Protein AF-A0A524FL53-F1 (afdb_monomer_lite)

Structure (mmCIF, N/CA/C/O backbone):
data_AF-A0A524FL53-F1
#
_entry.id   AF-A0A524FL53-F1
#
loop_
_atom_site.group_PDB
_atom_site.id
_atom_site.type_symbol
_atom_site.label_atom_id
_atom_site.label_alt_id
_atom_site.label_comp_id
_atom_site.label_asym_id
_atom_site.label_entity_id
_atom_site.label_seq_id
_atom_site.pdbx_PDB_ins_code
_atom_site.Cartn_x
_atom_site.Cartn_y
_atom_site.Cartn_z
_atom_site.occupancy
_atom_site.B_iso_or_equiv
_atom_site.auth_seq_id
_atom_site.auth_comp_id
_atom_site.auth_asym_id
_atom_site.auth_atom_id
_atom_site.pdbx_PDB_model_num
ATOM 1 N N . MET A 1 1 ? -2.680 -7.047 7.315 1.00 58.75 1 MET A N 1
ATOM 2 C CA . MET A 1 1 ? -1.364 -6.589 7.816 1.00 58.75 1 MET A CA 1
ATOM 3 C C . MET A 1 1 ? -0.184 -7.212 7.087 1.00 58.75 1 MET A C 1
ATOM 5 O O . MET A 1 1 ? 0.559 -6.465 6.471 1.00 58.75 1 MET A O 1
ATOM 9 N N . MET A 1 2 ? -0.045 -8.545 7.088 1.00 64.62 2 MET A N 1
ATOM 10 C CA . MET A 1 2 ? 1.045 -9.257 6.395 1.00 64.62 2 MET A CA 1
ATOM 11 C C . MET A 1 2 ? 1.186 -8.871 4.908 1.00 64.62 2 MET A C 1
ATOM 13 O O . MET A 1 2 ? 2.296 -8.661 4.438 1.00 64.62 2 MET A O 1
ATOM 17 N N . PHE A 1 3 ? 0.068 -8.683 4.197 1.00 80.31 3 PHE A N 1
ATOM 18 C CA . PHE A 1 3 ? 0.077 -8.329 2.771 1.00 80.31 3 PHE A CA 1
ATOM 19 C C . PHE A 1 3 ? 0.567 -6.908 2.457 1.00 80.31 3 PHE A C 1
ATOM 21 O O . PHE A 1 3 ? 1.018 -6.673 1.346 1.00 80.31 3 PHE A O 1
ATOM 28 N N . ILE A 1 4 ? 0.515 -5.968 3.411 1.00 79.62 4 ILE A N 1
ATOM 29 C CA . ILE A 1 4 ? 0.940 -4.579 3.161 1.00 79.62 4 ILE A CA 1
ATOM 30 C C . ILE A 1 4 ? 2.453 -4.530 2.934 1.00 79.62 4 ILE A C 1
ATOM 32 O O . ILE A 1 4 ? 2.913 -3.867 2.016 1.00 79.62 4 ILE A O 1
ATOM 36 N N . GLY A 1 5 ? 3.227 -5.300 3.708 1.00 82.00 5 GLY A N 1
ATOM 37 C CA . GLY A 1 5 ? 4.677 -5.412 3.515 1.00 82.00 5 GLY A CA 1
ATOM 38 C C . GLY A 1 5 ? 5.069 -5.971 2.142 1.00 82.00 5 GLY A C 1
ATOM 39 O O . GLY A 1 5 ? 6.157 -5.689 1.651 1.00 82.00 5 GLY A O 1
ATOM 40 N N . LEU A 1 6 ? 4.171 -6.712 1.488 1.00 89.56 6 LEU A N 1
ATOM 41 C CA . LEU A 1 6 ? 4.413 -7.265 0.159 1.00 89.56 6 LEU A CA 1
ATOM 42 C C . LEU A 1 6 ? 4.280 -6.215 -0.954 1.00 89.56 6 LEU A C 1
ATOM 44 O O . LEU A 1 6 ? 4.677 -6.493 -2.080 1.00 89.56 6 LEU A O 1
ATOM 48 N N . PHE A 1 7 ? 3.816 -4.995 -0.652 1.00 89.00 7 PHE A N 1
ATOM 49 C CA . PHE A 1 7 ? 3.794 -3.898 -1.630 1.00 89.00 7 PHE A CA 1
ATOM 50 C C . PHE A 1 7 ? 5.199 -3.477 -2.072 1.00 89.00 7 PHE A C 1
ATOM 52 O O . PHE A 1 7 ? 5.368 -2.931 -3.156 1.00 89.00 7 PHE A O 1
ATOM 59 N N . TRP A 1 8 ? 6.216 -3.788 -1.265 1.00 88.31 8 TRP A N 1
ATOM 60 C CA . TRP A 1 8 ? 7.621 -3.537 -1.586 1.00 88.31 8 TRP A CA 1
ATOM 61 C C . TRP A 1 8 ? 8.326 -4.730 -2.226 1.00 88.31 8 TRP A C 1
ATOM 63 O O . TRP A 1 8 ? 9.530 -4.658 -2.457 1.00 88.31 8 TRP A O 1
ATOM 73 N N . LEU A 1 9 ? 7.613 -5.819 -2.530 1.00 92.94 9 LEU A N 1
ATOM 74 C CA . LEU A 1 9 ? 8.238 -7.021 -3.074 1.00 92.94 9 LEU A CA 1
ATOM 75 C C . LEU A 1 9 ? 8.903 -6.760 -4.434 1.00 92.94 9 LEU A C 1
ATOM 77 O O . LEU A 1 9 ? 10.008 -7.244 -4.649 1.00 92.94 9 LEU A O 1
ATOM 81 N N . GLY A 1 10 ? 8.289 -5.963 -5.316 1.00 94.25 10 GLY A N 1
ATOM 82 C CA . GLY A 1 10 ? 8.899 -5.555 -6.588 1.00 94.25 10 GLY A CA 1
ATOM 83 C C . GLY A 1 10 ? 10.221 -4.798 -6.399 1.00 94.25 10 GLY A C 1
ATOM 84 O O . GLY A 1 10 ? 11.255 -5.311 -6.828 1.00 94.25 10 GLY A O 1
ATOM 85 N N . PRO A 1 11 ? 10.230 -3.638 -5.706 1.00 92.19 11 PRO A N 1
ATOM 86 C CA . PRO A 1 11 ? 11.457 -2.896 -5.411 1.00 92.19 11 PRO A CA 1
ATOM 87 C C . PRO A 1 11 ? 12.522 -3.733 -4.697 1.00 92.19 11 PRO A C 1
ATOM 89 O O . PRO A 1 11 ? 13.703 -3.635 -5.017 1.00 92.19 11 PRO A O 1
ATOM 92 N N . PHE A 1 12 ? 12.113 -4.568 -3.737 1.00 93.62 12 PHE A N 1
ATOM 93 C CA . PHE A 1 12 ? 13.027 -5.429 -2.994 1.00 93.62 12 PHE A CA 1
ATOM 94 C C . PHE A 1 12 ? 13.698 -6.463 -3.903 1.00 93.62 12 PHE A C 1
ATOM 96 O O . PHE A 1 12 ? 14.920 -6.587 -3.886 1.00 93.62 12 PHE A O 1
ATOM 103 N N . VAL A 1 13 ? 12.922 -7.184 -4.719 1.00 96.62 13 VAL A N 1
ATOM 104 C CA . VAL A 1 13 ? 13.465 -8.182 -5.653 1.00 96.62 13 VAL A CA 1
ATOM 105 C C . VAL A 1 13 ? 14.372 -7.520 -6.690 1.00 96.62 13 VAL A C 1
ATOM 107 O O . VAL A 1 13 ? 15.442 -8.053 -6.974 1.00 96.62 13 VAL A O 1
ATOM 110 N N . ASP A 1 14 ? 13.992 -6.351 -7.210 1.00 96.62 14 ASP A N 1
ATOM 111 C CA . ASP A 1 14 ? 14.804 -5.609 -8.179 1.00 96.62 14 ASP A CA 1
ATOM 112 C C . ASP A 1 14 ? 16.146 -5.181 -7.586 1.00 96.62 14 ASP A C 1
ATOM 114 O O . ASP A 1 14 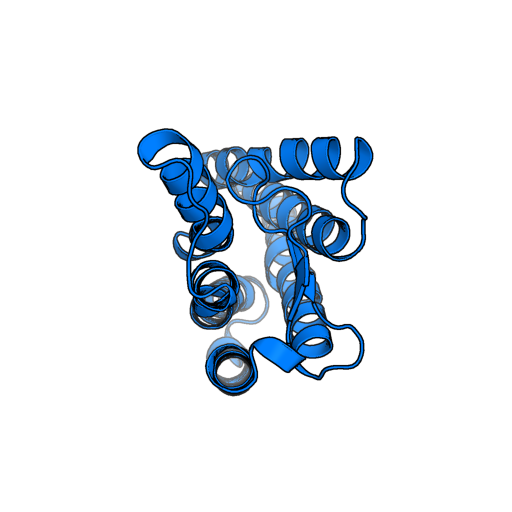? 17.196 -5.448 -8.166 1.00 96.62 14 ASP A O 1
ATOM 118 N N . PHE A 1 15 ? 16.125 -4.622 -6.376 1.00 95.38 15 PHE A N 1
ATOM 119 C CA . PHE A 1 15 ? 17.333 -4.254 -5.648 1.00 95.38 15 PHE A CA 1
ATOM 120 C C . PHE A 1 15 ? 18.266 -5.452 -5.416 1.00 95.38 15 PHE A C 1
ATOM 122 O O . PHE A 1 15 ? 19.468 -5.364 -5.667 1.00 95.38 15 PHE A O 1
ATOM 129 N N . ILE A 1 16 ? 17.728 -6.596 -4.980 1.00 97.56 16 ILE A N 1
ATOM 130 C CA . ILE A 1 16 ? 18.528 -7.808 -4.761 1.00 97.56 16 ILE A CA 1
ATOM 131 C C . ILE A 1 16 ? 19.113 -8.342 -6.075 1.00 97.56 16 ILE A C 1
ATOM 133 O O . ILE A 1 16 ? 20.275 -8.755 -6.096 1.00 97.56 16 ILE A O 1
ATOM 137 N N . LEU A 1 17 ? 18.360 -8.323 -7.178 1.00 97.69 17 LEU A N 1
ATOM 138 C CA . LEU A 1 17 ? 18.861 -8.763 -8.483 1.00 97.69 17 LEU A CA 1
ATOM 139 C C . LEU A 1 17 ? 19.993 -7.872 -8.998 1.00 97.69 17 LEU A C 1
ATOM 141 O O . LEU A 1 17 ? 21.000 -8.406 -9.466 1.00 97.69 17 LEU A O 1
ATOM 145 N N . ILE A 1 18 ? 19.885 -6.551 -8.840 1.00 97.06 18 ILE A N 1
ATOM 146 C CA . ILE A 1 18 ? 20.968 -5.620 -9.176 1.00 97.06 18 ILE A CA 1
ATOM 147 C C . ILE A 1 18 ? 22.229 -5.980 -8.388 1.00 97.06 18 ILE A C 1
ATOM 149 O O . ILE A 1 18 ? 23.292 -6.156 -8.978 1.00 97.06 18 ILE A O 1
ATOM 153 N N . LEU A 1 19 ? 22.112 -6.166 -7.069 1.00 96.75 19 LEU A N 1
ATOM 154 C CA . LEU A 1 19 ? 23.265 -6.461 -6.215 1.00 96.75 19 LEU A CA 1
ATOM 155 C C . LEU A 1 19 ? 23.928 -7.808 -6.520 1.00 96.75 19 LEU A C 1
ATOM 157 O O . LEU A 1 19 ? 25.140 -7.944 -6.373 1.00 96.75 19 LEU A O 1
ATOM 161 N N . THR A 1 20 ? 23.140 -8.817 -6.891 1.00 97.81 20 THR A N 1
ATOM 162 C CA . THR A 1 20 ? 23.629 -10.198 -7.041 1.00 97.81 20 THR A CA 1
ATOM 163 C C . THR A 1 20 ? 24.016 -10.553 -8.470 1.00 97.81 20 THR A C 1
ATOM 165 O O . THR A 1 20 ? 24.918 -11.363 -8.671 1.00 97.81 20 THR A O 1
ATOM 168 N N . THR A 1 21 ? 23.352 -9.963 -9.464 1.00 97.06 21 THR A N 1
ATOM 169 C CA . THR A 1 21 ? 23.522 -10.316 -10.882 1.00 97.06 21 THR A CA 1
ATOM 170 C C . THR A 1 21 ? 23.940 -9.140 -11.760 1.00 97.06 21 THR A C 1
ATOM 172 O O . THR A 1 21 ? 24.373 -9.365 -12.886 1.00 97.06 21 THR A O 1
ATOM 175 N N . GLY A 1 22 ? 23.823 -7.898 -11.276 1.00 96.69 22 GLY A N 1
ATOM 176 C CA . GLY A 1 22 ? 24.046 -6.692 -12.079 1.00 96.69 22 GLY A CA 1
ATOM 177 C C . GLY A 1 22 ? 22.908 -6.370 -13.054 1.00 96.69 22 GLY A C 1
ATOM 178 O O . GLY A 1 22 ? 23.071 -5.507 -13.913 1.00 96.69 22 GLY A O 1
ATOM 179 N N . TYR A 1 23 ? 21.758 -7.045 -12.950 1.00 97.25 23 TYR A N 1
ATOM 180 C CA . TYR A 1 23 ? 20.602 -6.840 -13.825 1.00 97.25 23 TYR A CA 1
ATOM 181 C C . TYR A 1 23 ? 19.334 -6.544 -13.019 1.00 97.25 23 TYR A C 1
ATOM 183 O O . TYR A 1 23 ? 19.120 -7.113 -11.955 1.00 97.25 23 TYR A O 1
ATOM 191 N N . ASN A 1 24 ? 18.464 -5.687 -13.559 1.00 97.81 24 ASN A N 1
ATOM 192 C CA . ASN A 1 24 ? 17.107 -5.479 -13.043 1.00 97.81 24 ASN A CA 1
ATOM 193 C C . ASN A 1 24 ? 16.185 -6.674 -13.331 1.00 97.81 24 ASN A C 1
ATOM 195 O O . ASN A 1 24 ? 16.470 -7.509 -14.196 1.00 97.81 24 ASN A O 1
ATOM 199 N N . ILE A 1 25 ? 15.012 -6.676 -12.691 1.00 97.25 25 ILE A N 1
ATOM 200 C CA . ILE A 1 25 ? 13.882 -7.539 -13.047 1.00 97.25 25 ILE A CA 1
ATOM 201 C C . ILE A 1 25 ? 13.589 -7.408 -14.542 1.00 97.25 25 ILE A C 1
ATOM 203 O O . ILE A 1 25 ? 13.351 -6.321 -15.076 1.00 97.25 25 ILE A O 1
ATOM 207 N N . ARG A 1 26 ? 13.541 -8.555 -15.221 1.00 94.50 26 ARG A N 1
ATOM 208 C CA . ARG A 1 26 ? 13.072 -8.661 -16.599 1.00 94.50 26 ARG A CA 1
ATOM 209 C C . ARG A 1 26 ? 12.100 -9.828 -16.717 1.00 94.50 26 ARG A C 1
ATOM 211 O O . ARG A 1 26 ? 12.408 -10.912 -16.225 1.00 94.50 26 ARG A O 1
ATOM 218 N N . PRO A 1 27 ? 10.964 -9.643 -17.401 1.00 95.00 27 PRO A N 1
ATOM 219 C CA . PRO A 1 27 ? 10.487 -8.403 -18.031 1.00 95.00 27 PRO A CA 1
ATOM 220 C C . PRO A 1 27 ? 9.979 -7.348 -17.018 1.00 95.00 27 PRO A C 1
ATOM 222 O O . PRO A 1 27 ? 9.533 -7.699 -15.930 1.00 95.00 27 PRO A O 1
ATOM 225 N N . ILE A 1 28 ? 10.036 -6.054 -17.378 1.00 94.69 28 ILE A N 1
ATOM 226 C CA . ILE A 1 28 ? 9.854 -4.917 -16.442 1.00 94.69 28 ILE A CA 1
ATOM 227 C C . ILE A 1 28 ? 8.504 -4.920 -15.706 1.00 94.69 28 ILE A C 1
ATOM 229 O O . ILE A 1 28 ? 8.426 -4.545 -14.541 1.00 94.69 28 ILE A O 1
ATOM 233 N N . TYR A 1 29 ? 7.446 -5.422 -16.345 1.00 95.44 29 TYR A N 1
ATOM 234 C CA . TYR A 1 29 ? 6.103 -5.491 -15.764 1.00 95.44 29 TYR A CA 1
ATOM 235 C C . TYR A 1 29 ? 5.996 -6.417 -14.545 1.00 95.44 29 TYR A C 1
ATOM 237 O O . TYR A 1 29 ? 5.105 -6.230 -13.716 1.00 95.44 29 TYR A O 1
ATOM 245 N N . VAL A 1 30 ? 6.923 -7.370 -14.385 1.00 96.19 30 VAL A N 1
ATOM 246 C CA . VAL A 1 30 ? 6.984 -8.231 -13.193 1.00 96.19 30 VAL A CA 1
ATOM 247 C C . VAL A 1 30 ? 7.172 -7.391 -11.930 1.00 96.19 30 VAL A C 1
ATOM 249 O O . VAL A 1 30 ? 6.614 -7.739 -10.891 1.00 96.19 30 VAL A O 1
ATOM 252 N N . TYR A 1 31 ? 7.862 -6.249 -12.022 1.00 95.81 31 TYR A N 1
ATOM 253 C CA . TYR A 1 31 ? 7.953 -5.288 -10.924 1.00 95.81 31 TYR A CA 1
ATOM 254 C C . TYR A 1 31 ? 6.563 -4.847 -10.447 1.00 95.81 31 TYR A C 1
ATOM 256 O O . TYR A 1 31 ? 6.253 -4.928 -9.259 1.00 95.81 31 TYR A O 1
ATOM 264 N N . GLY A 1 32 ? 5.707 -4.410 -11.378 1.00 93.81 32 GLY A N 1
ATOM 265 C CA . GLY A 1 32 ? 4.356 -3.943 -11.069 1.00 93.81 32 GLY A CA 1
ATOM 266 C C . GLY A 1 32 ? 3.489 -5.050 -10.472 1.00 93.81 32 GLY A C 1
ATOM 267 O O . GLY A 1 32 ? 2.798 -4.830 -9.479 1.00 93.81 32 GLY A O 1
ATOM 268 N N . TRP A 1 33 ? 3.571 -6.266 -11.016 1.00 95.88 33 TRP A N 1
ATOM 269 C CA . TRP A 1 33 ? 2.828 -7.408 -10.483 1.00 95.88 33 TRP A CA 1
ATOM 270 C C . TRP A 1 33 ? 3.239 -7.762 -9.058 1.00 95.88 33 TRP A C 1
ATOM 272 O O . TRP A 1 33 ? 2.366 -7.898 -8.202 1.00 95.88 33 TRP A O 1
ATOM 282 N N . LEU A 1 34 ? 4.543 -7.868 -8.787 1.00 95.31 34 LEU A N 1
ATOM 283 C CA . LEU A 1 34 ? 5.051 -8.208 -7.457 1.00 95.31 34 LEU A CA 1
ATOM 284 C C . LEU A 1 34 ? 4.615 -7.191 -6.401 1.00 95.31 34 LEU A C 1
ATOM 286 O O . LEU A 1 34 ? 4.278 -7.590 -5.289 1.00 95.31 34 LEU A O 1
ATOM 290 N N . SER A 1 35 ? 4.587 -5.907 -6.754 1.00 92.88 35 SER A N 1
ATOM 291 C CA . SER A 1 35 ? 4.182 -4.835 -5.843 1.00 92.88 35 SER A CA 1
ATOM 292 C C . SER A 1 35 ? 2.665 -4.777 -5.637 1.00 92.88 35 SER A C 1
ATOM 294 O O . SER A 1 35 ? 2.197 -4.634 -4.510 1.00 92.88 35 SER A O 1
ATOM 296 N N . TYR A 1 36 ? 1.860 -4.915 -6.695 1.00 93.69 36 TYR A N 1
ATOM 297 C CA . TYR A 1 36 ? 0.445 -4.521 -6.636 1.00 93.69 36 TYR A CA 1
ATOM 298 C C . TYR A 1 36 ? -0.572 -5.668 -6.659 1.00 93.69 36 TYR A C 1
ATOM 300 O O . TYR A 1 36 ? -1.743 -5.426 -6.361 1.00 93.69 36 TYR A O 1
ATOM 308 N N . VAL A 1 37 ? -0.162 -6.922 -6.892 1.00 93.31 37 VAL A N 1
ATOM 309 C CA . VAL A 1 37 ? -1.066 -8.089 -6.761 1.00 93.31 37 VAL A CA 1
ATOM 310 C C . VAL A 1 37 ? -1.682 -8.196 -5.361 1.00 93.31 37 VAL A C 1
ATOM 312 O O . VAL A 1 37 ? -2.812 -8.651 -5.182 1.00 93.31 37 VAL A O 1
ATOM 315 N N . TRP A 1 38 ? -0.956 -7.722 -4.352 1.00 94.44 38 TRP A N 1
ATOM 316 C CA . TRP A 1 38 ? -1.340 -7.823 -2.950 1.00 94.44 38 TRP A CA 1
ATOM 317 C C . TRP A 1 38 ? -2.379 -6.790 -2.518 1.00 94.44 38 TRP A C 1
ATOM 319 O O . TRP A 1 38 ? -2.937 -6.927 -1.429 1.00 94.44 38 TRP A O 1
ATOM 329 N N . VAL A 1 39 ? -2.663 -5.774 -3.342 1.00 94.00 39 VAL A N 1
ATOM 330 C CA . VAL A 1 39 ? -3.607 -4.699 -2.998 1.00 94.00 39 VAL A CA 1
ATOM 331 C C . VAL A 1 39 ? -4.993 -5.262 -2.711 1.00 94.00 39 VAL A C 1
ATOM 333 O O . VAL A 1 39 ? -5.585 -4.919 -1.690 1.00 94.00 39 VAL A O 1
ATOM 336 N N . ALA A 1 40 ? -5.497 -6.159 -3.563 1.00 94.81 40 ALA A N 1
ATOM 337 C CA . ALA A 1 40 ? -6.834 -6.725 -3.406 1.00 94.81 40 ALA A CA 1
ATOM 338 C C . ALA A 1 40 ? -6.974 -7.579 -2.123 1.00 94.81 40 ALA A C 1
ATOM 340 O O . ALA A 1 40 ? -7.874 -7.305 -1.325 1.00 94.81 40 ALA A O 1
ATOM 341 N N . PRO A 1 41 ? -6.075 -8.540 -1.825 1.00 95.06 41 PRO A N 1
ATOM 342 C CA . PRO A 1 41 ? -6.073 -9.219 -0.528 1.00 95.06 41 PRO A CA 1
ATOM 343 C C . PRO A 1 41 ? -5.936 -8.260 0.662 1.00 95.06 41 PRO A C 1
ATOM 345 O O . PRO A 1 41 ? -6.637 -8.407 1.664 1.00 95.06 41 PRO A O 1
ATOM 348 N N . ALA A 1 42 ? -5.047 -7.265 0.563 1.00 94.62 42 ALA A N 1
ATOM 349 C CA . ALA A 1 42 ? -4.794 -6.324 1.646 1.00 94.62 42 ALA A CA 1
ATOM 350 C C . ALA A 1 42 ? -6.031 -5.481 1.973 1.00 94.62 42 ALA A C 1
ATOM 352 O O . ALA A 1 42 ? -6.390 -5.388 3.147 1.00 94.62 42 ALA A O 1
ATOM 353 N N . ILE A 1 43 ? -6.705 -4.920 0.961 1.00 95.75 43 ILE A N 1
ATOM 354 C CA . ILE A 1 43 ? -7.872 -4.060 1.176 1.00 95.75 43 ILE A CA 1
ATOM 355 C C . ILE A 1 43 ? -9.071 -4.845 1.712 1.00 95.75 43 ILE A C 1
ATOM 357 O O . ILE A 1 43 ? -9.791 -4.345 2.568 1.00 95.75 43 ILE A O 1
ATOM 361 N N . ILE A 1 44 ? -9.261 -6.100 1.290 1.00 96.19 44 ILE A N 1
ATOM 362 C CA . ILE A 1 44 ? -10.320 -6.967 1.827 1.00 96.19 44 ILE A CA 1
ATOM 363 C C . ILE A 1 44 ? -10.120 -7.185 3.331 1.00 96.19 44 ILE A C 1
ATOM 365 O O . ILE A 1 44 ? -11.059 -7.027 4.113 1.00 96.19 44 ILE A O 1
ATOM 369 N N . VAL A 1 45 ? -8.891 -7.508 3.749 1.00 94.88 45 VAL A N 1
ATOM 370 C CA . VAL A 1 45 ? -8.557 -7.705 5.168 1.00 94.88 45 VAL A CA 1
ATOM 371 C C . VAL A 1 45 ? -8.687 -6.398 5.953 1.00 94.88 45 VAL A C 1
ATOM 373 O O . VAL A 1 45 ? -9.248 -6.407 7.048 1.00 94.88 45 VAL A O 1
ATOM 376 N N . ALA A 1 46 ? -8.212 -5.285 5.390 1.00 94.31 46 ALA A N 1
ATOM 377 C CA . ALA A 1 46 ? -8.318 -3.958 5.993 1.00 94.31 46 ALA A CA 1
ATOM 378 C C . ALA A 1 46 ? -9.781 -3.558 6.225 1.00 94.31 46 ALA A C 1
ATOM 380 O O . ALA A 1 46 ? -10.176 -3.170 7.320 1.00 94.31 46 ALA A O 1
ATOM 381 N N . MET A 1 47 ? -10.635 -3.726 5.213 1.00 97.19 47 MET A N 1
ATOM 382 C CA . MET A 1 47 ? -12.054 -3.395 5.329 1.00 97.19 47 MET A CA 1
ATOM 383 C C . MET A 1 47 ? -12.790 -4.343 6.267 1.00 97.19 47 MET A C 1
ATOM 385 O O . MET A 1 47 ? -13.665 -3.894 7.001 1.00 97.19 47 MET A O 1
ATOM 389 N N . TYR A 1 48 ? -12.426 -5.627 6.303 1.00 96.25 48 TYR A N 1
ATOM 390 C CA . TYR A 1 48 ? -12.974 -6.559 7.286 1.00 96.25 48 TYR A CA 1
ATOM 391 C C . TYR A 1 48 ? -12.703 -6.075 8.713 1.00 96.25 48 TYR A C 1
ATOM 393 O O . TYR A 1 48 ? -13.628 -6.006 9.524 1.00 96.25 48 TYR A O 1
ATOM 401 N N . LEU A 1 49 ? -11.455 -5.702 8.999 1.00 94.06 49 LEU A N 1
ATOM 402 C CA . LEU A 1 49 ? -11.041 -5.236 10.315 1.00 94.06 49 LEU A CA 1
ATOM 403 C C . LEU A 1 49 ? -11.673 -3.881 10.654 1.00 94.06 49 LEU A C 1
ATOM 405 O O . LEU A 1 49 ? -12.294 -3.735 11.705 1.00 94.06 49 LEU A O 1
ATOM 409 N N . GLY A 1 50 ? -11.558 -2.897 9.764 1.00 94.38 50 GLY A N 1
ATOM 410 C CA . GLY A 1 50 ? -12.103 -1.562 9.988 1.00 94.38 50 GLY A CA 1
ATOM 411 C C . GLY A 1 50 ? -13.628 -1.559 10.143 1.00 94.38 50 GLY A C 1
ATOM 412 O O . GLY A 1 50 ? -14.169 -0.853 10.998 1.00 94.38 50 GLY A O 1
ATOM 413 N N . CYS A 1 51 ? -14.346 -2.400 9.389 1.00 96.06 51 CYS A N 1
ATOM 414 C CA . CYS A 1 51 ? -15.793 -2.552 9.554 1.00 96.06 51 CYS A CA 1
ATOM 415 C C . CYS A 1 51 ? -16.166 -3.191 10.888 1.00 96.06 51 CYS A C 1
ATOM 417 O O . CYS A 1 51 ? -17.140 -2.753 11.491 1.00 96.06 51 CYS A O 1
ATOM 419 N N . GLU A 1 52 ? -15.406 -4.182 11.365 1.00 94.38 52 GLU A N 1
ATOM 420 C CA . GLU A 1 52 ? -15.651 -4.795 12.678 1.00 94.38 52 GLU A CA 1
ATOM 421 C C . GLU A 1 52 ? -15.626 -3.753 13.804 1.00 94.38 52 GLU A C 1
ATOM 423 O O . GLU A 1 52 ? -16.369 -3.851 14.779 1.00 94.38 52 GLU A O 1
ATOM 428 N N . LEU A 1 53 ? -14.798 -2.718 13.653 1.00 90.19 53 LEU A N 1
ATOM 429 C CA . LEU A 1 53 ? -14.663 -1.656 14.642 1.00 90.19 53 LEU A CA 1
ATOM 430 C C . LEU A 1 53 ? -15.746 -0.582 14.522 1.00 90.19 53 LEU A C 1
ATOM 432 O O . LEU A 1 53 ? -16.205 -0.081 15.555 1.00 90.19 53 LEU A O 1
ATOM 436 N N . MET A 1 54 ? -16.115 -0.196 13.297 1.00 94.38 54 MET A N 1
ATOM 437 C CA . MET A 1 54 ? -16.982 0.963 13.062 1.00 94.38 54 MET A CA 1
ATOM 438 C C . MET A 1 54 ? -18.450 0.622 12.791 1.00 94.38 54 MET A C 1
ATOM 440 O O . MET A 1 54 ? -19.321 1.305 13.319 1.00 94.38 54 MET A O 1
ATOM 444 N N . VAL A 1 55 ? -18.723 -0.381 11.952 1.00 95.75 55 VAL A N 1
ATOM 445 C CA . VAL A 1 55 ? -20.063 -0.704 11.412 1.00 95.75 55 VAL A CA 1
ATOM 446 C C . VAL A 1 55 ? -20.216 -2.223 11.198 1.00 95.75 55 VAL A C 1
ATOM 448 O O . VAL A 1 55 ? -20.346 -2.697 10.059 1.00 95.75 55 VAL A O 1
ATOM 451 N N . PRO A 1 56 ? -20.151 -3.028 12.277 1.00 95.75 56 PRO A N 1
ATOM 452 C CA . PRO A 1 56 ? -20.114 -4.489 12.189 1.00 95.75 56 PRO A CA 1
ATOM 453 C C . PRO A 1 56 ? -21.336 -5.080 11.469 1.00 95.75 56 PRO A C 1
ATOM 455 O O . PRO A 1 56 ? -21.218 -6.081 10.758 1.00 95.75 56 PRO A O 1
ATOM 458 N N . GLU A 1 57 ? -22.498 -4.434 11.569 1.00 97.62 57 GLU A N 1
ATOM 459 C CA . GLU A 1 57 ? -23.746 -4.845 10.927 1.00 97.62 57 GLU A CA 1
ATOM 460 C C . GLU A 1 57 ? -23.683 -4.806 9.391 1.00 97.62 57 GLU A C 1
ATOM 462 O O . GLU A 1 57 ? -24.333 -5.615 8.725 1.00 97.62 57 GLU A O 1
ATOM 467 N N . LYS A 1 58 ? -22.852 -3.928 8.810 1.00 96.94 58 LYS A N 1
ATOM 468 C CA . LYS A 1 58 ? -22.662 -3.811 7.350 1.00 96.94 58 LYS A CA 1
ATOM 469 C C . LYS A 1 58 ? -21.394 -4.491 6.841 1.00 96.94 58 LYS A C 1
ATOM 471 O O . LYS A 1 58 ? -21.166 -4.503 5.630 1.00 96.94 58 LYS A O 1
ATOM 476 N N . LYS A 1 59 ? -20.591 -5.100 7.722 1.00 97.19 59 LYS A N 1
ATOM 477 C CA . LYS A 1 59 ? -19.278 -5.682 7.394 1.00 97.19 59 LYS A CA 1
ATOM 478 C C . LYS A 1 59 ? -19.306 -6.568 6.152 1.00 97.19 59 LYS A C 1
ATOM 480 O O . LYS A 1 59 ? -18.500 -6.375 5.252 1.00 97.19 59 LYS A O 1
ATOM 485 N N . LYS A 1 60 ? -20.242 -7.521 6.077 1.00 97.06 60 LYS A N 1
ATOM 486 C CA . LYS A 1 60 ? -20.319 -8.472 4.952 1.00 97.06 60 LYS A CA 1
ATOM 487 C C . LYS A 1 60 ? -20.549 -7.769 3.612 1.00 97.06 60 LYS A C 1
ATOM 489 O O . LYS A 1 60 ? -19.922 -8.130 2.623 1.00 97.06 60 LYS A O 1
ATOM 494 N N . ILE A 1 61 ? -21.420 -6.760 3.599 1.00 98.00 61 ILE A N 1
ATOM 495 C CA . ILE A 1 61 ? -21.748 -5.992 2.393 1.00 98.00 61 ILE A CA 1
ATOM 496 C C . ILE A 1 61 ? -20.538 -5.162 1.969 1.00 98.00 61 ILE A C 1
ATOM 498 O O . ILE A 1 61 ? -20.142 -5.216 0.809 1.00 98.00 61 ILE A O 1
ATOM 502 N N . ILE A 1 62 ? -19.915 -4.444 2.909 1.00 97.81 62 ILE A N 1
ATOM 503 C CA . ILE A 1 62 ? -18.746 -3.607 2.619 1.00 97.81 62 ILE A CA 1
ATOM 504 C C . ILE A 1 62 ? -17.594 -4.478 2.111 1.00 97.81 62 ILE A C 1
ATOM 506 O O . ILE A 1 62 ? -17.091 -4.240 1.019 1.00 97.81 62 ILE A O 1
ATOM 510 N N . VAL A 1 63 ? -17.233 -5.542 2.830 1.00 97.94 63 VAL A N 1
ATOM 511 C CA . VAL A 1 63 ? -16.176 -6.473 2.404 1.00 97.94 63 VAL A CA 1
ATOM 512 C C . VAL A 1 63 ? -16.477 -7.075 1.028 1.00 97.94 63 VAL A C 1
ATOM 514 O O . VAL A 1 63 ? -15.571 -7.168 0.206 1.00 97.94 63 VAL A O 1
ATOM 517 N N . GLY A 1 64 ? -17.737 -7.419 0.738 1.00 98.12 64 GLY A N 1
ATOM 518 C CA . GLY A 1 64 ? -18.153 -7.891 -0.584 1.00 98.12 64 GLY A CA 1
ATOM 519 C C . GLY A 1 64 ? -17.912 -6.861 -1.692 1.00 98.12 64 GLY A C 1
ATOM 520 O O . GLY A 1 64 ? -17.332 -7.200 -2.722 1.00 98.12 64 GLY A O 1
ATOM 521 N N . ILE A 1 65 ? -18.278 -5.595 -1.463 1.00 98.31 65 ILE A N 1
ATOM 522 C CA . ILE A 1 65 ? -18.038 -4.490 -2.407 1.00 98.31 65 ILE A CA 1
ATOM 523 C C . ILE A 1 65 ? -16.537 -4.320 -2.676 1.00 98.31 65 ILE A C 1
ATOM 525 O O . ILE A 1 65 ? -16.122 -4.287 -3.834 1.00 98.31 65 ILE A O 1
ATOM 529 N N . TYR A 1 66 ? -15.706 -4.268 -1.631 1.00 98.25 66 TYR A N 1
ATOM 530 C CA . TYR A 1 66 ? -14.250 -4.163 -1.802 1.00 98.25 66 TYR A CA 1
ATOM 531 C C . TYR A 1 66 ? -13.635 -5.411 -2.426 1.00 98.25 66 TYR A C 1
ATOM 533 O O . TYR A 1 66 ? -12.642 -5.294 -3.136 1.00 98.25 66 TYR A O 1
ATOM 541 N N . GLY A 1 67 ? -14.233 -6.584 -2.221 1.00 98.19 67 GLY A N 1
ATOM 542 C CA . GLY A 1 67 ? -13.858 -7.805 -2.923 1.00 98.19 67 GLY A CA 1
ATOM 543 C C . GLY A 1 67 ? -14.042 -7.668 -4.432 1.00 98.19 67 GLY A C 1
ATOM 544 O O . GLY A 1 67 ? -13.101 -7.901 -5.185 1.00 98.19 67 GLY A O 1
ATOM 545 N N . VAL A 1 68 ? -15.217 -7.211 -4.877 1.00 98.50 68 VAL A N 1
ATOM 546 C CA . VAL A 1 68 ? -15.504 -6.996 -6.306 1.00 98.50 68 VAL A CA 1
ATOM 547 C C . VAL A 1 68 ? -14.580 -5.933 -6.903 1.00 98.50 68 VAL A C 1
ATOM 549 O O . VAL A 1 68 ? -13.945 -6.181 -7.927 1.00 98.50 68 VAL A O 1
ATOM 552 N N . ILE A 1 69 ? -14.446 -4.772 -6.254 1.00 98.50 69 ILE A N 1
ATOM 553 C CA . ILE A 1 69 ? -13.565 -3.696 -6.743 1.00 98.50 69 ILE A CA 1
ATOM 554 C C . ILE A 1 69 ? -12.095 -4.151 -6.725 1.00 98.50 69 ILE A C 1
ATOM 556 O O . ILE A 1 69 ? -11.338 -3.829 -7.637 1.00 98.50 69 ILE A O 1
ATOM 560 N N . GLY A 1 70 ? -11.690 -4.941 -5.729 1.00 98.00 70 GLY A N 1
ATOM 561 C CA . GLY A 1 70 ? -10.353 -5.525 -5.639 1.00 98.00 70 GLY A CA 1
ATOM 562 C C . GLY A 1 70 ? -10.058 -6.489 -6.786 1.00 98.00 70 GLY A C 1
ATOM 563 O O . GLY A 1 70 ? -8.979 -6.426 -7.368 1.00 98.00 70 GLY A O 1
ATOM 564 N N . VAL A 1 71 ? -11.020 -7.329 -7.173 1.00 98.06 71 VAL A N 1
ATOM 565 C CA . VAL A 1 71 ? -10.889 -8.197 -8.355 1.00 98.06 71 VAL A CA 1
ATOM 566 C C . VAL A 1 71 ? -10.753 -7.367 -9.630 1.00 98.06 71 VAL A C 1
ATOM 568 O O . VAL A 1 71 ? -9.872 -7.649 -10.439 1.00 98.06 71 VAL A O 1
ATOM 571 N N . LEU A 1 72 ? -11.560 -6.314 -9.794 1.00 98.31 72 LEU A N 1
ATOM 572 C CA . LEU A 1 72 ? -11.427 -5.396 -10.930 1.00 98.31 72 LEU A CA 1
ATOM 573 C C . LEU A 1 72 ? -10.034 -4.753 -10.970 1.00 98.31 72 LEU A C 1
ATOM 575 O O . LEU A 1 72 ? -9.396 -4.746 -12.018 1.00 98.31 72 LEU A O 1
ATOM 579 N N . PHE A 1 73 ? -9.525 -4.282 -9.829 1.00 98.00 73 PHE A N 1
ATOM 580 C CA . PHE A 1 73 ? -8.166 -3.748 -9.728 1.00 98.00 73 PHE A CA 1
ATOM 581 C C . PHE A 1 73 ? -7.108 -4.783 -10.127 1.00 98.00 73 PHE A C 1
ATOM 583 O O . PHE A 1 73 ? -6.206 -4.472 -10.900 1.00 98.00 73 PHE A O 1
ATOM 590 N N . ALA A 1 74 ? -7.232 -6.021 -9.643 1.00 97.31 74 ALA A N 1
ATOM 591 C CA . ALA A 1 74 ? -6.310 -7.093 -9.991 1.00 97.31 74 ALA A CA 1
ATOM 592 C C . ALA A 1 74 ? -6.319 -7.379 -11.502 1.00 97.31 74 ALA A C 1
ATOM 594 O O . ALA A 1 74 ? -5.252 -7.509 -12.093 1.00 97.31 74 ALA A O 1
ATOM 595 N N . ILE A 1 75 ? -7.491 -7.402 -12.148 1.00 97.81 75 ILE A N 1
ATOM 596 C CA . ILE A 1 75 ? -7.604 -7.556 -13.609 1.00 97.81 75 ILE A CA 1
ATOM 597 C C . ILE A 1 75 ? -6.847 -6.435 -14.332 1.00 97.81 75 ILE A C 1
ATOM 599 O O . ILE A 1 75 ? -6.076 -6.719 -15.247 1.00 97.81 75 ILE A O 1
ATOM 603 N N . LEU A 1 76 ? -7.016 -5.180 -13.903 1.00 97.75 76 LEU A N 1
ATOM 604 C CA . LEU A 1 76 ? -6.293 -4.045 -14.486 1.00 97.75 76 LEU A CA 1
ATOM 605 C C . LEU A 1 76 ? -4.774 -4.199 -14.326 1.00 97.75 76 LEU A C 1
ATOM 607 O O . LEU A 1 76 ? -4.041 -4.043 -15.296 1.00 97.75 76 LEU A O 1
ATOM 611 N N . VAL A 1 77 ? -4.299 -4.583 -13.140 1.00 96.50 77 VAL A N 1
ATOM 612 C CA . VAL A 1 77 ? -2.864 -4.782 -12.875 1.00 96.50 77 VAL A CA 1
ATOM 613 C C . VAL A 1 77 ? -2.280 -5.955 -13.666 1.00 96.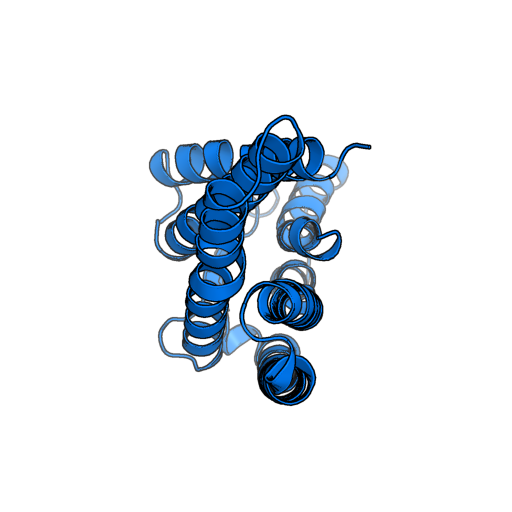50 77 VAL A C 1
ATOM 615 O O . VAL A 1 77 ? -1.149 -5.860 -14.134 1.00 96.50 77 VAL A O 1
ATOM 618 N N . PHE A 1 78 ? -3.008 -7.063 -13.821 1.00 96.06 78 PHE A N 1
ATOM 619 C CA . PHE A 1 78 ? -2.490 -8.249 -14.508 1.00 96.06 78 PHE A CA 1
ATOM 620 C C . PHE A 1 78 ? -2.516 -8.119 -16.028 1.00 96.06 78 PHE A C 1
ATOM 622 O O . PHE A 1 78 ? -1.522 -8.434 -16.679 1.00 96.06 78 PHE A O 1
ATOM 629 N N . PHE A 1 79 ? -3.635 -7.666 -16.590 1.00 96.75 79 PHE A N 1
ATOM 630 C CA . PHE A 1 79 ? -3.846 -7.670 -18.039 1.00 96.75 79 PHE A CA 1
ATOM 631 C C . PHE A 1 79 ? -3.523 -6.332 -18.706 1.00 96.75 79 PHE A C 1
ATOM 633 O O . PHE A 1 79 ? -3.211 -6.320 -19.891 1.00 96.75 79 PHE A O 1
ATOM 640 N N . TYR A 1 80 ? -3.548 -5.230 -17.951 1.00 97.31 80 TYR A N 1
ATOM 641 C CA . TYR A 1 80 ? -3.330 -3.865 -18.446 1.00 97.31 80 TYR A CA 1
ATOM 642 C C . TYR A 1 80 ? -2.209 -3.167 -17.664 1.00 97.31 80 TYR A C 1
ATOM 644 O O . TYR A 1 80 ? -2.320 -2.014 -17.237 1.00 97.31 80 TYR A O 1
ATOM 652 N N . VAL A 1 81 ? -1.131 -3.907 -17.385 1.00 96.00 81 VAL A N 1
ATOM 653 C CA . VAL A 1 81 ? -0.010 -3.439 -16.554 1.00 96.00 81 VAL A CA 1
ATOM 654 C C . VAL A 1 81 ? 0.692 -2.220 -17.161 1.00 96.00 81 VAL A C 1
ATOM 656 O O . VAL A 1 81 ? 1.071 -1.308 -16.428 1.00 96.00 81 VAL A O 1
ATOM 659 N N . SER A 1 82 ? 0.814 -2.179 -18.489 1.00 95.25 82 SER A N 1
ATOM 660 C CA . SER A 1 82 ? 1.469 -1.099 -19.238 1.00 95.25 82 SER A CA 1
ATOM 661 C C . SER A 1 82 ? 0.628 0.177 -19.279 1.00 95.25 82 SER A C 1
ATOM 663 O O . SER A 1 82 ? 1.162 1.276 -19.373 1.00 95.25 82 SER A O 1
ATOM 665 N N . GLU A 1 83 ? -0.694 0.047 -19.200 1.00 97.38 83 GLU A N 1
ATOM 666 C CA . GLU A 1 83 ? -1.627 1.162 -19.085 1.00 97.38 83 GLU A CA 1
ATOM 667 C C . GLU A 1 83 ? -1.745 1.634 -17.636 1.00 97.38 83 GLU A C 1
ATOM 669 O O . GLU A 1 83 ? -1.956 2.822 -17.394 1.00 97.38 83 GLU A O 1
ATOM 674 N N . THR A 1 84 ? -1.595 0.713 -16.678 1.00 96.38 84 THR A N 1
ATOM 675 C CA . THR A 1 84 ? -1.686 0.977 -15.238 1.00 96.38 84 THR A CA 1
ATOM 676 C C . THR A 1 84 ? -0.474 1.733 -14.709 1.00 96.38 84 THR A C 1
ATOM 678 O O . THR A 1 84 ? -0.643 2.635 -13.884 1.00 96.38 84 THR A O 1
ATOM 681 N N . PHE A 1 85 ? 0.728 1.393 -15.173 1.00 94.94 85 PHE A N 1
ATOM 682 C CA . PHE A 1 85 ? 1.976 1.949 -14.660 1.00 94.94 85 PHE A CA 1
ATOM 683 C C . PHE A 1 85 ? 2.816 2.601 -15.754 1.00 94.94 85 PHE A C 1
ATOM 685 O O . PHE A 1 85 ? 2.959 2.079 -16.856 1.00 94.94 85 PHE A O 1
ATOM 692 N N . LEU A 1 86 ? 3.439 3.721 -15.403 1.00 94.00 86 LEU A N 1
ATOM 693 C CA . LEU A 1 86 ? 4.527 4.329 -16.152 1.00 94.00 86 LEU A CA 1
ATOM 694 C C . LEU A 1 86 ? 5.836 3.855 -15.520 1.00 94.00 86 LEU A C 1
ATOM 696 O O . LEU A 1 86 ? 6.165 4.257 -14.401 1.00 94.00 86 LEU A O 1
ATOM 700 N N . PHE A 1 87 ? 6.545 2.978 -16.227 1.00 93.44 87 PHE A N 1
ATOM 701 C CA . PHE A 1 87 ? 7.840 2.464 -15.793 1.00 93.44 87 PHE A CA 1
ATOM 702 C C . PHE A 1 87 ? 8.977 3.312 -16.359 1.00 93.44 87 PHE A C 1
ATOM 704 O O . PHE A 1 87 ? 9.018 3.581 -17.562 1.00 93.44 87 PHE A O 1
ATOM 711 N N . THR A 1 88 ? 9.927 3.683 -15.508 1.00 92.44 88 THR A N 1
ATOM 712 C CA . THR A 1 88 ? 11.146 4.400 -15.886 1.00 92.44 88 THR A CA 1
ATOM 713 C C . THR A 1 88 ? 12.370 3.657 -15.347 1.00 92.44 88 THR A C 1
ATOM 715 O O . THR A 1 88 ? 12.378 3.124 -14.236 1.00 92.44 88 THR A O 1
ATOM 718 N N . LEU A 1 89 ? 13.413 3.571 -16.174 1.00 93.50 89 LEU A N 1
ATOM 719 C CA . LEU A 1 89 ? 14.689 2.951 -15.820 1.00 93.50 89 LEU A CA 1
ATOM 720 C C . LEU A 1 89 ? 15.805 3.695 -16.555 1.00 93.50 89 LEU A C 1
ATOM 722 O O . LEU A 1 89 ? 16.013 3.479 -17.748 1.00 93.50 89 LEU A O 1
ATOM 726 N N . ASN A 1 90 ? 16.485 4.599 -15.849 1.00 91.25 90 ASN A N 1
ATOM 727 C CA . ASN A 1 90 ? 17.480 5.486 -16.455 1.00 91.25 90 ASN A CA 1
ATOM 728 C C . ASN A 1 90 ? 18.819 4.770 -16.673 1.00 91.25 90 ASN A C 1
ATOM 730 O O . ASN A 1 90 ? 19.325 4.775 -17.793 1.00 91.25 90 ASN A O 1
ATOM 734 N N . ASN A 1 91 ? 19.359 4.114 -15.636 1.00 93.31 91 ASN A N 1
ATOM 735 C CA . ASN A 1 91 ? 20.610 3.355 -15.714 1.00 93.31 91 ASN A CA 1
ATOM 736 C C . ASN A 1 91 ? 20.380 1.867 -15.382 1.00 93.31 91 ASN A C 1
ATOM 738 O O . ASN A 1 91 ? 20.465 1.470 -14.216 1.00 93.31 91 ASN A O 1
ATOM 742 N N . PRO A 1 92 ? 20.085 1.014 -16.383 1.00 94.69 92 PRO A N 1
ATOM 743 C CA . PRO A 1 92 ? 19.883 -0.417 -16.165 1.00 94.69 92 PRO A CA 1
ATOM 744 C C . PRO A 1 92 ? 21.085 -1.091 -15.487 1.00 94.69 92 PRO A C 1
ATOM 746 O O . PRO A 1 92 ? 22.227 -0.886 -15.891 1.00 94.69 92 PRO A O 1
ATOM 749 N N . GLY A 1 93 ? 20.817 -1.928 -14.485 1.00 92.25 93 GLY A N 1
ATOM 750 C CA . GLY A 1 93 ? 21.829 -2.632 -13.692 1.00 92.25 93 GLY A CA 1
ATOM 751 C C . GLY A 1 93 ? 22.479 -1.784 -12.595 1.00 92.25 93 GLY A C 1
ATOM 752 O O . GLY A 1 93 ? 23.357 -2.280 -11.896 1.00 92.25 93 GLY A O 1
ATOM 753 N N . GLN A 1 94 ? 22.063 -0.525 -12.437 1.00 92.19 94 GLN A N 1
ATOM 754 C CA . GLN A 1 94 ? 22.552 0.385 -11.395 1.00 92.19 94 GLN A CA 1
ATOM 755 C C . GLN A 1 94 ? 21.393 1.002 -10.607 1.00 92.19 94 GLN A C 1
ATOM 757 O O . GLN A 1 94 ? 21.410 0.991 -9.377 1.00 92.19 94 GLN A O 1
ATOM 762 N N . ASP A 1 95 ? 20.369 1.484 -11.312 1.00 91.69 95 ASP A N 1
ATOM 763 C CA . ASP A 1 95 ? 19.167 2.062 -10.718 1.00 91.69 95 ASP A CA 1
ATOM 764 C C . ASP A 1 95 ? 18.091 0.995 -10.507 1.00 91.69 95 ASP A C 1
ATOM 766 O O . ASP A 1 95 ? 17.944 0.073 -11.313 1.00 91.69 95 ASP A O 1
ATOM 770 N N . THR A 1 96 ? 17.280 1.153 -9.459 1.00 91.31 96 THR A N 1
ATOM 771 C CA . THR A 1 96 ? 16.036 0.386 -9.315 1.00 91.31 96 THR A CA 1
ATOM 772 C C . THR A 1 96 ? 14.974 0.907 -10.275 1.00 91.31 96 THR A C 1
ATOM 774 O O . THR A 1 96 ? 14.882 2.117 -10.488 1.00 91.31 96 THR A O 1
ATOM 777 N N . ILE A 1 97 ? 14.126 0.017 -10.785 1.00 93.50 97 ILE A N 1
ATOM 778 C CA . ILE A 1 97 ? 12.950 0.389 -11.577 1.00 93.50 97 ILE A CA 1
ATOM 779 C C . ILE A 1 97 ? 12.065 1.328 -10.749 1.00 93.50 97 ILE A C 1
ATOM 781 O O . ILE A 1 97 ? 11.716 1.031 -9.600 1.00 93.50 97 ILE A O 1
ATOM 785 N N . ASP A 1 98 ? 11.683 2.445 -11.359 1.00 89.06 98 ASP A N 1
ATOM 786 C CA . ASP A 1 98 ? 10.661 3.342 -10.841 1.00 89.06 98 ASP A CA 1
ATOM 787 C C . ASP A 1 98 ? 9.343 3.074 -11.579 1.00 89.06 98 ASP A C 1
ATOM 789 O O . ASP A 1 98 ? 9.302 2.907 -12.801 1.00 89.06 98 ASP A O 1
ATOM 793 N N . ALA A 1 99 ? 8.265 2.948 -10.811 1.00 89.94 99 ALA A N 1
ATOM 794 C CA . ALA A 1 99 ? 6.939 2.638 -11.316 1.00 89.94 99 ALA A CA 1
ATOM 795 C C . ALA A 1 99 ? 5.932 3.564 -10.648 1.00 89.94 99 ALA A C 1
ATOM 797 O O . ALA A 1 99 ? 5.676 3.474 -9.447 1.00 89.94 99 ALA A O 1
ATOM 798 N N . SER A 1 100 ? 5.323 4.429 -11.449 1.00 89.94 100 SER A N 1
ATOM 799 C CA . SER A 1 100 ? 4.276 5.340 -10.994 1.00 89.94 100 SER A CA 1
ATOM 800 C C . SER A 1 100 ? 2.941 4.966 -11.625 1.00 89.94 100 SER A C 1
ATOM 802 O O . SER A 1 100 ? 2.888 4.478 -12.753 1.00 89.94 100 SER A O 1
ATOM 804 N N . PHE A 1 101 ? 1.837 5.173 -10.908 1.00 92.19 101 PHE A N 1
ATOM 805 C CA . PHE A 1 101 ? 0.515 4.959 -11.493 1.00 92.19 101 PHE A CA 1
ATOM 806 C C . PHE A 1 101 ? 0.251 5.965 -12.616 1.00 92.19 101 PHE A C 1
ATOM 808 O O . PHE A 1 101 ? 0.406 7.177 -12.441 1.00 92.19 101 PHE A O 1
ATOM 815 N N . ASN A 1 102 ? -0.247 5.469 -13.746 1.00 94.56 102 ASN A N 1
ATOM 816 C CA . ASN A 1 102 ? -0.786 6.314 -14.796 1.00 94.56 102 ASN A CA 1
ATOM 817 C C . ASN A 1 102 ? -2.095 6.960 -14.320 1.00 94.56 102 ASN A C 1
ATOM 819 O O . ASN A 1 102 ? -3.136 6.310 -14.217 1.00 94.56 102 ASN A O 1
ATOM 823 N N . ARG A 1 103 ? -2.050 8.271 -14.070 1.00 93.38 103 ARG A N 1
ATOM 824 C CA . ARG A 1 103 ? -3.186 9.046 -13.540 1.00 93.38 103 ARG A CA 1
ATOM 825 C C . ARG A 1 103 ? -4.387 9.104 -14.491 1.00 93.38 103 ARG A C 1
ATOM 827 O O . ARG A 1 103 ? -5.501 9.375 -14.052 1.00 93.38 103 ARG A O 1
ATOM 834 N N . GLY A 1 104 ? -4.167 8.850 -15.783 1.00 95.62 104 GLY A N 1
ATOM 835 C CA . GLY A 1 104 ? -5.227 8.778 -16.789 1.00 95.62 104 GLY A CA 1
ATOM 836 C C . GLY A 1 104 ? -5.974 7.442 -16.815 1.00 95.62 104 GLY A C 1
ATOM 837 O O . GLY A 1 104 ? -6.996 7.345 -17.488 1.00 95.62 104 GLY A O 1
ATOM 838 N N . PHE A 1 105 ? -5.494 6.418 -16.102 1.00 97.06 105 PHE A N 1
ATOM 839 C CA . PHE A 1 105 ? -6.053 5.069 -16.156 1.00 97.06 105 PHE A CA 1
ATOM 840 C C . PHE A 1 105 ? -6.874 4.713 -14.910 1.00 97.06 105 PHE A C 1
ATOM 842 O O . PHE A 1 105 ? -6.650 5.223 -13.812 1.00 97.06 105 PHE A O 1
ATOM 849 N N . TYR A 1 106 ? -7.840 3.803 -15.064 1.00 97.31 106 TYR A N 1
ATOM 850 C CA . TYR A 1 106 ? -8.834 3.496 -14.027 1.00 97.31 106 TYR A CA 1
ATOM 851 C C . TYR A 1 106 ? -8.231 2.967 -12.718 1.00 97.31 106 TYR A C 1
ATOM 853 O O . TYR A 1 106 ? -8.738 3.272 -11.638 1.00 97.31 106 TYR A O 1
ATOM 861 N N . ALA A 1 107 ? -7.129 2.218 -12.795 1.00 96.50 107 ALA A N 1
ATOM 862 C CA . ALA A 1 107 ? -6.461 1.651 -11.625 1.00 96.50 107 ALA A CA 1
ATOM 863 C C . ALA A 1 107 ? -5.992 2.727 -10.624 1.00 96.50 107 ALA A C 1
ATOM 865 O O . ALA A 1 107 ? -6.068 2.507 -9.414 1.00 96.50 107 ALA A O 1
ATOM 866 N N . TYR A 1 108 ? -5.587 3.908 -11.108 1.00 95.00 108 TYR A N 1
ATOM 867 C CA . TYR A 1 108 ? -5.189 5.033 -10.257 1.00 95.00 108 TYR A CA 1
ATOM 868 C C . TYR A 1 108 ? -6.344 5.539 -9.378 1.00 95.00 108 TYR A C 1
ATOM 870 O O . TYR A 1 108 ? -6.191 5.789 -8.183 1.00 95.00 108 TYR A O 1
ATOM 878 N N . TRP A 1 109 ? -7.543 5.640 -9.942 1.00 95.81 109 TRP A N 1
ATOM 879 C CA . TRP A 1 109 ? -8.711 6.108 -9.198 1.00 95.81 109 TRP A CA 1
ATOM 880 C C . TRP A 1 109 ? -9.198 5.072 -8.185 1.00 95.81 109 TRP A C 1
ATOM 882 O O . TRP A 1 109 ? -9.625 5.430 -7.086 1.00 95.81 109 TRP A O 1
ATOM 892 N N . ILE A 1 110 ? -9.066 3.785 -8.514 1.00 97.25 110 ILE A N 1
ATOM 893 C CA . ILE A 1 110 ? -9.374 2.699 -7.582 1.00 97.25 110 ILE A CA 1
ATOM 894 C C . ILE A 1 110 ? -8.410 2.712 -6.388 1.00 97.25 110 ILE A C 1
ATOM 896 O O . ILE A 1 110 ? -8.864 2.579 -5.250 1.00 97.25 110 ILE A O 1
ATOM 900 N N . ILE A 1 111 ? -7.103 2.923 -6.604 1.00 95.06 111 ILE A N 1
ATOM 901 C CA . ILE A 1 111 ? -6.155 2.970 -5.482 1.00 95.06 111 ILE A CA 1
ATOM 902 C C . ILE A 1 111 ? -6.405 4.187 -4.579 1.00 95.06 111 ILE A C 1
ATOM 904 O O . ILE A 1 111 ? -6.366 4.045 -3.359 1.00 95.06 111 ILE A O 1
ATOM 908 N N . ILE A 1 112 ? -6.768 5.351 -5.139 1.00 95.25 112 ILE A N 1
ATOM 909 C CA . ILE A 1 112 ? -7.189 6.522 -4.346 1.00 95.25 112 ILE A CA 1
ATOM 910 C C . ILE A 1 112 ? -8.401 6.179 -3.481 1.00 95.25 112 ILE A C 1
ATOM 912 O O . ILE A 1 112 ? -8.406 6.463 -2.282 1.00 95.25 112 ILE A O 1
ATOM 916 N N . PHE A 1 113 ? -9.416 5.548 -4.072 1.00 97.31 113 PHE A N 1
ATOM 917 C CA . PHE A 1 113 ? -10.600 5.116 -3.341 1.00 97.31 113 PHE A CA 1
ATOM 918 C C . PHE A 1 113 ? -10.233 4.171 -2.186 1.00 97.31 113 PHE A C 1
ATOM 920 O O . PHE A 1 113 ? -10.669 4.384 -1.056 1.00 97.31 113 PHE A O 1
ATOM 927 N N . PHE A 1 114 ? -9.366 3.182 -2.420 1.00 96.88 114 PHE A N 1
ATOM 928 C CA . PHE A 1 114 ? -8.887 2.281 -1.368 1.00 96.88 114 PHE A CA 1
ATOM 929 C C . PHE A 1 114 ? -8.117 3.002 -0.259 1.00 96.88 114 PHE A C 1
ATOM 931 O O . PHE A 1 114 ? -8.331 2.703 0.918 1.00 96.88 114 PHE A O 1
ATOM 938 N N . LEU A 1 115 ? -7.258 3.963 -0.600 1.00 95.44 115 LEU A N 1
ATOM 939 C CA . LEU A 1 115 ? -6.496 4.743 0.376 1.00 95.44 115 LEU A CA 1
ATOM 940 C C . LEU A 1 115 ? -7.402 5.604 1.263 1.00 95.44 115 LEU A C 1
ATOM 942 O O . LEU A 1 115 ? -7.267 5.564 2.487 1.00 95.44 115 LEU A O 1
ATOM 946 N N . ILE A 1 116 ? -8.361 6.324 0.674 1.00 97.12 116 ILE A N 1
ATOM 947 C CA . ILE A 1 116 ? -9.331 7.141 1.424 1.00 97.12 116 ILE A CA 1
ATOM 948 C C . ILE A 1 116 ? -10.136 6.260 2.378 1.00 97.12 116 ILE A C 1
ATOM 950 O O . ILE A 1 116 ? -10.310 6.584 3.553 1.00 97.12 116 ILE A O 1
ATOM 954 N N . SER A 1 117 ? -10.592 5.111 1.901 1.00 96.94 117 SER A N 1
ATOM 955 C CA . SER A 1 117 ? -11.383 4.204 2.721 1.00 96.94 117 SER A CA 1
ATOM 956 C C . SER A 1 117 ? -10.574 3.562 3.838 1.00 96.94 117 SER A C 1
ATOM 958 O O . SER A 1 117 ? -11.062 3.463 4.959 1.00 96.94 117 SER A O 1
ATOM 960 N N . THR A 1 118 ? -9.317 3.202 3.579 1.00 96.44 118 THR A N 1
ATOM 961 C CA . THR A 1 118 ? -8.387 2.710 4.609 1.00 96.44 118 THR A CA 1
ATOM 962 C C . THR A 1 118 ? -8.155 3.772 5.686 1.00 96.44 118 THR A C 1
ATOM 964 O O . THR A 1 118 ? -8.198 3.478 6.881 1.00 96.44 118 THR A O 1
ATOM 967 N N . PHE A 1 119 ? -7.997 5.035 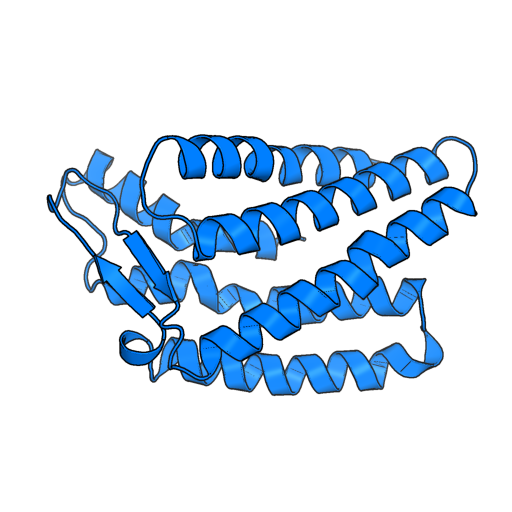5.285 1.00 97.38 119 PHE A N 1
ATOM 968 C CA . PHE A 1 119 ? -7.880 6.151 6.220 1.00 97.38 119 PHE A CA 1
ATOM 969 C C . PHE A 1 119 ? -9.119 6.303 7.105 1.00 97.38 119 PHE A C 1
ATOM 971 O O . PHE A 1 119 ? -8.990 6.463 8.316 1.00 97.38 119 PHE A O 1
ATOM 978 N N . ILE A 1 120 ? -10.317 6.214 6.525 1.00 97.06 120 ILE A N 1
ATOM 979 C CA . ILE A 1 120 ? -11.573 6.356 7.267 1.00 97.06 120 ILE A CA 1
ATOM 980 C C . ILE A 1 120 ? -11.805 5.158 8.198 1.00 97.06 120 ILE A C 1
ATOM 982 O O . ILE A 1 120 ? -12.016 5.335 9.397 1.00 97.06 120 ILE A O 1
ATOM 986 N N . PHE A 1 121 ? -11.770 3.936 7.672 1.00 96.69 121 PHE A N 1
ATOM 987 C CA . PHE A 1 121 ? -12.168 2.747 8.425 1.00 96.69 121 PHE A CA 1
ATOM 988 C C . PHE A 1 121 ? -11.125 2.293 9.441 1.00 96.69 121 PHE A C 1
ATOM 990 O O . PHE A 1 121 ? -11.494 1.849 10.526 1.00 96.69 121 PHE A O 1
ATOM 997 N N . GLU A 1 122 ? -9.839 2.415 9.120 1.00 95.94 122 GLU A N 1
ATOM 998 C CA . GLU A 1 122 ? -8.769 1.991 10.021 1.00 95.94 122 GLU A CA 1
ATOM 999 C C . GLU A 1 122 ? -8.128 3.195 10.706 1.00 95.94 122 GLU A C 1
ATOM 1001 O O . GLU A 1 122 ? -8.164 3.273 11.930 1.00 95.94 122 GLU A O 1
ATOM 1006 N N . GLY A 1 123 ? -7.631 4.188 9.963 1.00 96.50 123 GLY A N 1
ATOM 1007 C CA . GLY A 1 123 ? -6.989 5.369 10.558 1.00 96.50 123 GLY A CA 1
ATOM 1008 C C . GLY A 1 123 ? -7.878 6.082 11.589 1.00 96.50 123 GLY A C 1
ATOM 1009 O O . GLY A 1 123 ? -7.529 6.158 12.773 1.00 96.50 123 GLY A O 1
ATOM 1010 N N . ILE A 1 124 ? -9.050 6.557 11.156 1.00 96.88 124 ILE A N 1
ATOM 1011 C CA . ILE A 1 124 ? -10.029 7.238 12.018 1.00 96.88 124 ILE A CA 1
ATOM 1012 C C . ILE A 1 124 ? -10.733 6.235 12.941 1.00 96.88 124 ILE A C 1
ATOM 1014 O O . ILE A 1 124 ? -10.889 6.511 14.132 1.00 96.88 124 ILE A O 1
ATOM 1018 N N . GLY A 1 125 ? -11.122 5.062 12.434 1.00 96.50 125 GLY A N 1
ATOM 1019 C CA . GLY A 1 125 ? -11.792 4.030 13.232 1.00 96.50 125 GLY A CA 1
ATOM 1020 C C . GLY A 1 125 ? -11.003 3.625 14.481 1.00 96.50 125 GLY A C 1
ATOM 1021 O O . GLY A 1 125 ? -11.545 3.623 15.591 1.00 96.50 125 GLY A O 1
ATOM 1022 N N . PHE A 1 126 ? -9.698 3.383 14.342 1.00 97.31 126 PHE A N 1
ATOM 1023 C CA . PHE A 1 126 ? -8.824 3.106 15.480 1.00 97.31 126 PHE A CA 1
ATOM 1024 C C . PHE A 1 126 ? -8.653 4.309 16.407 1.00 97.31 126 PHE A C 1
ATOM 1026 O O . PHE A 1 126 ? -8.627 4.123 17.624 1.00 97.31 126 PHE A O 1
ATOM 1033 N N . ALA A 1 127 ? -8.593 5.537 15.882 1.00 97.19 127 ALA A N 1
ATOM 1034 C CA . ALA A 1 127 ? -8.510 6.741 16.713 1.00 97.19 127 ALA A CA 1
ATOM 1035 C C . ALA A 1 127 ? -9.744 6.891 17.621 1.00 97.19 127 ALA A C 1
ATOM 1037 O O . ALA A 1 127 ? -9.624 7.198 18.811 1.00 97.19 127 ALA A O 1
ATOM 1038 N N . ILE A 1 128 ? -10.938 6.618 17.083 1.00 96.56 128 ILE A N 1
ATOM 1039 C CA . ILE A 1 128 ? -12.190 6.633 17.849 1.00 96.56 128 ILE A CA 1
ATOM 1040 C C . ILE A 1 128 ? -12.141 5.577 18.961 1.00 96.56 128 ILE A C 1
ATOM 1042 O O . ILE A 1 128 ? -12.446 5.885 20.116 1.00 96.56 128 ILE A O 1
ATOM 1046 N N . LYS A 1 129 ? -11.700 4.352 18.650 1.00 95.38 129 LYS A N 1
ATOM 1047 C CA . LYS A 1 129 ? -11.566 3.279 19.649 1.00 95.38 129 LYS A CA 1
ATOM 1048 C C . LYS A 1 129 ? -10.511 3.586 20.707 1.00 95.38 129 LYS A C 1
ATOM 1050 O O . LYS A 1 129 ? -10.751 3.327 21.883 1.00 95.38 1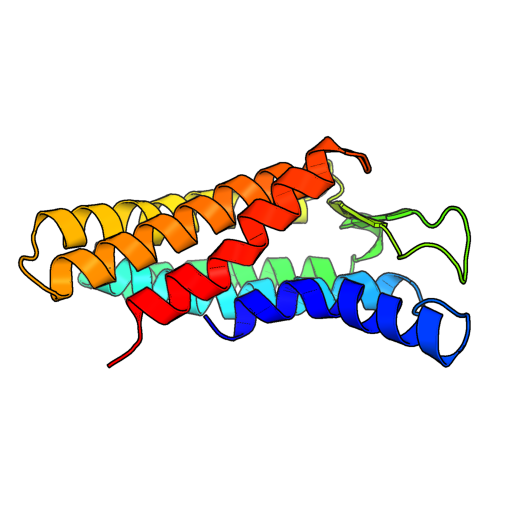29 LYS A O 1
ATOM 1055 N N . ALA A 1 130 ? -9.397 4.212 20.337 1.00 96.56 130 ALA A N 1
ATOM 1056 C CA . ALA A 1 130 ? -8.392 4.674 21.289 1.00 96.56 130 ALA A CA 1
ATOM 1057 C C . ALA A 1 130 ? -8.987 5.673 22.293 1.00 96.56 130 ALA A C 1
ATOM 1059 O O . ALA A 1 130 ? -8.757 5.557 23.499 1.00 96.56 130 ALA A O 1
ATOM 1060 N N . LYS A 1 131 ? -9.813 6.617 21.818 1.00 96.75 131 LYS A N 1
ATOM 1061 C CA . LYS A 1 131 ? -10.501 7.590 22.679 1.00 96.75 131 LYS A CA 1
ATOM 1062 C C . LYS A 1 131 ? -11.471 6.919 23.661 1.00 96.75 131 LYS A C 1
ATOM 1064 O O . LYS A 1 131 ? -11.588 7.376 24.795 1.00 96.75 131 LYS A O 1
ATOM 1069 N N . GLN A 1 132 ? -12.140 5.847 23.235 1.00 95.69 132 GLN A N 1
ATOM 1070 C CA . GLN A 1 132 ? -13.103 5.091 24.047 1.00 95.69 132 GLN A CA 1
ATOM 1071 C C . GLN A 1 132 ? -12.437 4.122 25.039 1.00 95.69 132 GLN A C 1
ATOM 1073 O O . GLN A 1 132 ? -12.984 3.864 26.106 1.00 95.69 132 GLN A O 1
ATOM 1078 N N . ALA A 1 133 ? -11.260 3.591 24.709 1.00 96.00 133 ALA A N 1
ATOM 1079 C CA . ALA A 1 133 ? -10.515 2.667 25.559 1.00 96.00 133 ALA A CA 1
ATOM 1080 C C . ALA A 1 133 ? -9.718 3.393 26.658 1.00 96.00 133 ALA A C 1
ATOM 1082 O O . ALA A 1 133 ? -9.530 4.609 26.612 1.00 96.00 133 ALA A O 1
ATOM 1083 N N . THR A 1 134 ? -9.186 2.649 27.630 1.00 96.06 134 THR A N 1
ATOM 1084 C CA . THR A 1 134 ? -8.290 3.149 28.691 1.00 96.06 134 THR A CA 1
ATOM 1085 C C . THR A 1 134 ? -7.035 2.277 28.810 1.00 96.06 134 THR A C 1
ATOM 1087 O O . THR A 1 134 ? -6.930 1.220 28.185 1.00 96.06 134 THR A O 1
ATOM 1090 N N . GLY A 1 135 ? -6.045 2.751 29.574 1.00 95.75 135 GLY A N 1
ATOM 1091 C CA . GLY A 1 135 ? -4.844 1.982 29.904 1.00 95.75 135 GLY A CA 1
ATOM 1092 C C . GLY A 1 135 ? -4.048 1.518 28.681 1.00 95.75 135 GLY A C 1
ATOM 1093 O O . GLY A 1 135 ? -3.765 2.293 27.765 1.00 95.75 135 GLY A O 1
ATOM 1094 N N . GLU A 1 136 ? -3.664 0.244 28.686 1.00 95.50 136 GLU A N 1
ATOM 1095 C CA . GLU A 1 136 ? -2.851 -0.363 27.632 1.00 95.50 136 GLU A CA 1
ATOM 1096 C C . GLU A 1 136 ? -3.603 -0.489 26.299 1.00 95.50 136 GLU A C 1
ATOM 1098 O O . GLU A 1 136 ? -3.033 -0.222 25.241 1.00 95.50 136 GLU A O 1
ATOM 1103 N N . ILE A 1 137 ? -4.904 -0.791 26.342 1.00 95.19 137 ILE A N 1
ATOM 1104 C CA . ILE A 1 137 ? -5.746 -0.940 25.144 1.00 95.19 137 ILE A CA 1
ATOM 1105 C C . ILE A 1 137 ? -5.802 0.378 24.361 1.00 95.19 137 ILE A C 1
ATOM 1107 O O . ILE A 1 137 ? -5.675 0.379 23.136 1.00 95.19 137 ILE A O 1
ATOM 1111 N N . ARG A 1 138 ? -5.909 1.518 25.061 1.00 96.88 138 ARG A N 1
ATOM 1112 C CA . ARG A 1 138 ? -5.831 2.847 24.433 1.00 96.88 138 ARG A CA 1
ATOM 1113 C C . ARG A 1 138 ? -4.525 3.022 23.661 1.00 96.88 138 ARG A C 1
ATOM 1115 O O . ARG A 1 138 ? -4.566 3.445 22.513 1.00 96.88 138 ARG A O 1
ATOM 1122 N N . LYS A 1 139 ? -3.381 2.680 24.267 1.00 96.88 139 LYS A N 1
ATOM 1123 C CA . LYS A 1 139 ? -2.066 2.806 23.615 1.00 96.88 139 LYS A CA 1
ATOM 1124 C C . LYS A 1 139 ? -1.986 1.947 22.354 1.00 96.88 139 LYS A C 1
ATOM 1126 O O . LYS A 1 139 ? -1.555 2.448 21.320 1.00 96.88 139 LYS A O 1
ATOM 1131 N N . LYS A 1 140 ? -2.454 0.694 22.422 1.00 96.44 140 LYS A N 1
ATOM 1132 C CA . LYS A 1 140 ? -2.470 -0.228 21.276 1.00 96.44 140 LYS A CA 1
ATOM 1133 C C . LYS A 1 140 ? -3.295 0.333 20.113 1.00 96.44 140 LYS A C 1
ATOM 1135 O O . LYS A 1 140 ? -2.782 0.430 19.001 1.00 96.44 140 LYS A O 1
ATOM 1140 N N . PHE A 1 141 ? -4.513 0.815 20.371 1.00 96.75 141 PHE A N 1
ATOM 1141 C CA . PHE A 1 141 ? -5.330 1.453 19.332 1.00 96.75 141 PHE A CA 1
ATOM 1142 C C . PHE A 1 141 ? -4.724 2.751 18.785 1.00 96.75 141 PHE A C 1
ATOM 1144 O O . PHE A 1 141 ? -4.812 2.993 17.583 1.00 96.75 141 PHE A O 1
ATOM 1151 N N . THR A 1 142 ? -4.067 3.563 19.620 1.00 97.81 142 THR A N 1
ATOM 1152 C CA . THR A 1 142 ? -3.341 4.749 19.143 1.00 97.81 142 THR A CA 1
ATOM 1153 C C . THR A 1 142 ? -2.226 4.360 18.175 1.00 97.81 142 THR A C 1
ATOM 1155 O O . THR A 1 142 ? -2.113 4.973 17.118 1.00 97.81 142 THR A O 1
ATOM 1158 N N . TYR A 1 143 ? -1.431 3.331 18.487 1.00 97.88 143 TYR A N 1
ATOM 1159 C CA . TYR A 1 143 ? -0.370 2.874 17.586 1.00 97.88 143 TYR A CA 1
ATOM 1160 C C . TYR A 1 143 ? -0.922 2.366 16.252 1.00 97.88 143 TYR A C 1
ATOM 1162 O O . TYR A 1 143 ? -0.400 2.744 15.208 1.00 97.88 143 TYR A O 1
ATOM 1170 N N . LEU A 1 144 ? -2.011 1.591 16.269 1.00 96.38 144 LEU A N 1
ATOM 1171 C CA . LEU A 1 144 ? -2.670 1.131 15.043 1.00 96.38 144 LEU A CA 1
ATOM 1172 C C . LEU A 1 144 ? -3.198 2.304 14.205 1.00 96.38 144 LEU A C 1
ATOM 1174 O O . LEU A 1 144 ? -2.968 2.350 13.000 1.00 96.38 144 LEU A O 1
ATOM 1178 N N . SER A 1 145 ? -3.836 3.293 14.836 1.00 97.50 145 SER A N 1
ATOM 1179 C CA . SER A 1 145 ? -4.299 4.504 14.149 1.00 97.50 145 SER A CA 1
ATOM 1180 C C . SER A 1 145 ? -3.146 5.265 13.487 1.00 97.50 145 SER A C 1
ATOM 1182 O O . SER A 1 145 ? -3.203 5.546 12.291 1.00 97.50 145 SER A O 1
ATOM 1184 N N . VAL A 1 146 ? -2.068 5.535 14.234 1.00 97.81 146 VAL A N 1
ATOM 1185 C CA . VAL A 1 146 ? -0.872 6.215 13.712 1.00 97.81 146 VAL A CA 1
ATOM 1186 C C . VAL A 1 146 ? -0.281 5.444 12.540 1.00 97.81 146 VAL A C 1
ATOM 1188 O O . VAL A 1 146 ? 0.047 6.048 11.523 1.00 97.81 146 VAL A O 1
ATOM 1191 N N . ALA A 1 147 ? -0.191 4.119 12.645 1.00 95.94 147 ALA A N 1
ATOM 1192 C CA . ALA A 1 147 ? 0.335 3.288 11.579 1.00 95.94 147 ALA A CA 1
ATOM 1193 C C . ALA A 1 147 ? -0.458 3.466 10.276 1.00 95.94 147 ALA A C 1
ATOM 1195 O O . ALA A 1 147 ? 0.124 3.790 9.244 1.00 95.94 147 ALA A O 1
ATOM 1196 N N . PHE A 1 148 ? -1.784 3.324 10.313 1.00 95.81 148 PHE A N 1
ATOM 1197 C CA . PHE A 1 148 ? -2.605 3.461 9.108 1.00 95.81 148 PHE A CA 1
ATOM 1198 C C . PHE A 1 148 ? -2.627 4.885 8.546 1.00 95.81 148 PHE A C 1
ATOM 1200 O O . PHE A 1 148 ? -2.629 5.053 7.329 1.00 95.81 148 PHE A O 1
ATOM 1207 N N . ILE A 1 149 ? -2.574 5.910 9.400 1.00 97.19 149 ILE A N 1
ATOM 1208 C CA . ILE A 1 149 ? -2.448 7.305 8.956 1.00 97.19 149 ILE A CA 1
ATOM 1209 C C . ILE A 1 149 ? -1.115 7.519 8.229 1.00 97.19 149 ILE A C 1
ATOM 1211 O O . ILE A 1 149 ? -1.107 8.050 7.119 1.00 97.19 149 ILE A O 1
ATOM 1215 N N . VAL A 1 150 ? -0.003 7.069 8.820 1.00 96.31 150 VAL A N 1
ATOM 1216 C CA . VAL A 1 150 ? 1.330 7.133 8.201 1.00 96.31 150 VAL A CA 1
ATOM 1217 C C . VAL A 1 150 ? 1.333 6.386 6.872 1.00 96.31 150 VAL A C 1
ATOM 1219 O O . VAL A 1 150 ? 1.772 6.937 5.870 1.00 96.31 150 VAL A O 1
ATOM 1222 N N . PHE A 1 151 ? 0.794 5.167 6.841 1.00 93.81 151 PHE A N 1
ATOM 1223 C CA . PHE A 1 151 ? 0.720 4.360 5.629 1.00 93.81 151 PHE A CA 1
ATOM 1224 C C . PHE A 1 151 ? -0.039 5.070 4.504 1.00 93.81 151 PHE A C 1
ATOM 1226 O O . PHE A 1 151 ? 0.472 5.156 3.392 1.00 93.81 151 PHE A O 1
ATOM 1233 N N . VAL A 1 152 ? -1.225 5.620 4.784 1.00 94.81 152 VAL A N 1
ATOM 1234 C CA . VAL A 1 152 ? -2.028 6.292 3.754 1.00 94.81 152 VAL A CA 1
ATOM 1235 C C . VAL A 1 152 ? -1.357 7.573 3.270 1.00 94.81 152 VAL A C 1
ATOM 1237 O O . VAL A 1 152 ? -1.248 7.775 2.062 1.00 94.81 152 VAL A O 1
ATOM 1240 N N . ILE A 1 153 ? -0.900 8.433 4.185 1.00 95.25 153 ILE A N 1
ATOM 1241 C CA . ILE A 1 153 ? -0.287 9.714 3.814 1.00 95.25 153 ILE A CA 1
ATOM 1242 C C . ILE A 1 153 ? 0.996 9.465 3.024 1.00 95.25 153 ILE A C 1
ATOM 1244 O O . ILE A 1 153 ? 1.168 10.022 1.941 1.00 95.25 153 ILE A O 1
ATOM 1248 N N . CYS A 1 154 ? 1.883 8.610 3.532 1.00 94.25 154 CYS A N 1
ATOM 1249 C CA . CYS A 1 154 ? 3.134 8.316 2.852 1.00 94.25 154 CYS A CA 1
ATOM 1250 C C . CYS A 1 154 ? 2.909 7.566 1.539 1.00 94.25 154 CYS A C 1
ATOM 1252 O O . CYS A 1 154 ? 3.546 7.920 0.558 1.00 94.25 154 CYS A O 1
ATOM 1254 N N . GLY A 1 155 ? 1.987 6.601 1.481 1.00 89.75 155 GLY A N 1
ATOM 1255 C CA . GLY A 1 155 ? 1.661 5.890 0.243 1.00 89.75 155 GLY A CA 1
ATOM 1256 C C . GLY A 1 155 ? 1.091 6.816 -0.835 1.00 89.75 155 GLY A C 1
ATOM 1257 O O . GLY A 1 155 ? 1.484 6.735 -1.997 1.00 89.75 155 GLY A O 1
ATOM 1258 N N . ALA A 1 156 ? 0.223 7.758 -0.453 1.00 90.12 156 ALA A N 1
ATOM 1259 C CA . ALA A 1 156 ? -0.274 8.784 -1.365 1.00 90.12 156 ALA A CA 1
ATOM 1260 C C . ALA A 1 156 ? 0.860 9.698 -1.858 1.00 90.12 156 ALA A C 1
ATOM 1262 O O . ALA A 1 156 ? 0.973 9.936 -3.060 1.00 90.12 156 ALA A O 1
ATOM 1263 N N . LEU A 1 157 ? 1.726 10.173 -0.958 1.00 90.25 157 LEU A N 1
ATOM 1264 C CA . LEU A 1 157 ? 2.861 11.027 -1.316 1.00 90.25 157 LEU A CA 1
ATOM 1265 C C . LEU A 1 157 ? 3.887 10.302 -2.199 1.00 90.25 157 LEU A C 1
ATOM 1267 O O . LEU A 1 157 ? 4.343 10.890 -3.175 1.00 90.25 157 LEU A O 1
ATOM 1271 N N . ASP A 1 158 ? 4.207 9.039 -1.912 1.00 85.38 158 ASP A N 1
ATOM 1272 C CA . ASP A 1 158 ? 5.137 8.216 -2.701 1.00 85.38 158 ASP A CA 1
ATOM 1273 C C . ASP A 1 158 ? 4.632 8.025 -4.142 1.00 85.38 158 ASP A C 1
ATOM 1275 O O . ASP A 1 158 ? 5.422 8.019 -5.076 1.00 85.38 158 ASP A O 1
ATOM 1279 N N . SER A 1 159 ? 3.308 7.990 -4.347 1.00 78.69 159 SER A N 1
ATOM 1280 C CA . SER A 1 159 ? 2.701 7.896 -5.685 1.00 78.69 159 SER A CA 1
ATOM 1281 C C . SER A 1 159 ? 2.683 9.206 -6.492 1.00 78.69 159 SER A C 1
ATOM 1283 O O . SER A 1 159 ? 2.414 9.191 -7.697 1.00 78.69 159 SER A O 1
ATOM 1285 N N . VAL A 1 160 ? 2.905 10.355 -5.843 1.00 79.75 160 VAL A N 1
ATOM 1286 C CA . VAL A 1 160 ? 2.775 11.686 -6.466 1.00 79.75 160 VAL A CA 1
ATOM 1287 C C . VAL A 1 160 ? 4.120 12.390 -6.604 1.00 79.75 160 VAL A C 1
ATOM 1289 O O . VAL A 1 160 ? 4.315 13.124 -7.578 1.00 79.75 160 VAL A O 1
ATOM 1292 N N . LEU A 1 161 ? 5.018 12.204 -5.638 1.00 82.69 161 LEU A N 1
ATOM 1293 C CA . LEU A 1 161 ? 6.313 12.865 -5.608 1.00 82.69 161 LEU A CA 1
ATOM 1294 C C . LEU A 1 161 ? 7.285 12.208 -6.598 1.00 82.69 161 LEU A C 1
ATOM 1296 O O . LEU A 1 161 ? 7.377 10.985 -6.639 1.00 82.69 161 LEU A O 1
ATOM 1300 N N . PRO A 1 162 ? 8.047 13.001 -7.371 1.00 78.75 162 PRO A N 1
ATOM 1301 C CA . PRO A 1 162 ? 9.109 12.464 -8.208 1.00 78.75 162 PRO A CA 1
ATOM 1302 C C . PRO A 1 162 ? 10.284 11.956 -7.360 1.00 78.75 162 PRO A C 1
ATOM 1304 O O . PRO A 1 162 ? 10.453 12.333 -6.193 1.00 78.75 162 PRO A O 1
ATOM 1307 N N . VAL A 1 163 ? 11.141 11.146 -7.983 1.00 75.62 163 VAL A N 1
ATOM 1308 C CA . VAL A 1 163 ? 12.379 10.653 -7.370 1.00 75.62 163 VAL A CA 1
ATOM 1309 C C . VAL A 1 163 ? 13.282 11.826 -6.959 1.00 75.62 163 VAL A C 1
ATOM 1311 O O . VAL A 1 163 ? 13.589 12.707 -7.760 1.00 75.62 163 VAL A O 1
ATOM 1314 N N . GLY A 1 164 ? 13.696 11.852 -5.687 1.00 80.56 164 GLY A N 1
ATOM 1315 C CA . GLY A 1 164 ? 14.485 12.932 -5.088 1.00 80.56 164 GLY A CA 1
ATOM 1316 C C . GLY A 1 164 ? 14.582 12.847 -3.558 1.00 80.56 164 GLY A C 1
ATOM 1317 O O . GLY A 1 164 ? 14.202 11.856 -2.938 1.00 80.56 164 GLY A O 1
ATOM 1318 N N . ILE A 1 165 ? 15.072 13.908 -2.911 1.00 83.00 165 ILE A N 1
ATOM 1319 C CA . ILE A 1 165 ? 15.251 13.934 -1.442 1.00 83.00 165 ILE A CA 1
ATOM 1320 C C . ILE A 1 165 ? 13.903 13.831 -0.707 1.00 83.00 165 ILE A C 1
ATOM 1322 O O . ILE A 1 165 ? 13.791 13.137 0.304 1.00 83.00 165 ILE A O 1
ATOM 1326 N N . ALA A 1 166 ? 12.864 14.486 -1.234 1.00 86.19 166 ALA A N 1
ATOM 1327 C CA . ALA A 1 166 ? 11.540 14.516 -0.617 1.00 86.19 166 ALA A CA 1
ATOM 1328 C C . ALA A 1 166 ? 10.910 13.116 -0.506 1.00 86.19 166 ALA A C 1
ATOM 1330 O O . ALA A 1 166 ? 10.418 12.755 0.563 1.00 86.19 166 ALA A O 1
ATOM 1331 N N . ILE A 1 167 ? 10.977 12.301 -1.566 1.00 85.50 167 ILE A N 1
ATOM 1332 C CA . ILE A 1 167 ? 10.460 10.925 -1.521 1.00 85.50 167 ILE A CA 1
ATOM 1333 C C . ILE A 1 167 ? 11.289 10.044 -0.575 1.00 85.50 167 ILE A C 1
ATOM 1335 O O . ILE A 1 167 ? 10.734 9.191 0.112 1.00 85.50 167 ILE A O 1
ATOM 1339 N N . GLY A 1 168 ? 12.598 10.299 -0.449 1.00 85.88 168 GLY A N 1
ATOM 1340 C CA . GLY A 1 168 ? 13.453 9.623 0.532 1.00 85.88 168 GLY A CA 1
ATOM 1341 C C . GLY A 1 168 ? 12.952 9.818 1.966 1.00 85.88 168 GLY A C 1
ATOM 1342 O O . GLY A 1 168 ? 12.799 8.846 2.706 1.00 85.88 168 GLY A O 1
ATOM 1343 N N . LEU A 1 169 ? 12.606 11.055 2.339 1.00 90.69 169 LEU A N 1
ATOM 1344 C CA . LEU A 1 169 ? 12.008 11.353 3.646 1.00 90.69 169 LEU A CA 1
ATOM 1345 C C . LEU A 1 169 ? 10.649 10.666 3.829 1.00 90.69 169 LEU A C 1
ATOM 1347 O O . L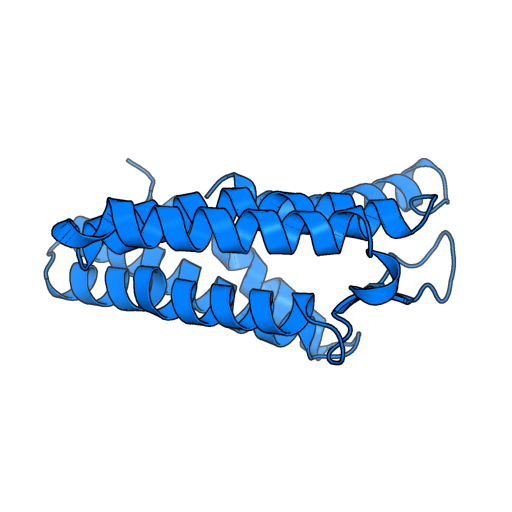EU A 1 169 ? 10.400 10.080 4.882 1.00 90.69 169 LEU A O 1
ATOM 1351 N N . VAL A 1 170 ? 9.791 10.689 2.804 1.00 92.44 170 VAL A N 1
ATOM 1352 C CA . VAL A 1 170 ? 8.489 10.004 2.836 1.00 92.44 170 VAL A CA 1
ATOM 1353 C C . VAL A 1 170 ? 8.663 8.509 3.087 1.00 92.44 170 VAL A C 1
ATOM 1355 O O . VAL A 1 170 ? 7.992 7.964 3.960 1.00 92.44 170 VAL A O 1
ATOM 1358 N N . ARG A 1 171 ? 9.602 7.857 2.397 1.00 89.25 171 ARG A N 1
ATOM 1359 C CA . ARG A 1 171 ? 9.904 6.431 2.576 1.00 89.25 171 ARG A CA 1
ATOM 1360 C C . ARG A 1 171 ? 10.459 6.125 3.965 1.00 89.25 171 ARG A C 1
ATOM 1362 O O . ARG A 1 171 ? 10.059 5.126 4.554 1.00 89.25 171 ARG A O 1
ATOM 1369 N N . ILE A 1 172 ? 11.295 6.997 4.535 1.00 90.75 172 ILE A N 1
ATOM 1370 C CA . ILE A 1 172 ? 11.779 6.854 5.920 1.00 90.75 172 ILE A CA 1
ATOM 1371 C C . ILE A 1 172 ? 10.624 6.886 6.919 1.00 90.75 172 ILE A C 1
ATOM 1373 O O . ILE A 1 172 ? 10.523 6.005 7.773 1.00 90.75 172 ILE A O 1
ATOM 1377 N N . VAL A 1 173 ? 9.724 7.860 6.794 1.00 94.88 173 VAL A N 1
ATOM 1378 C CA . VAL A 1 173 ? 8.540 7.941 7.658 1.00 94.88 173 VAL A CA 1
ATOM 1379 C C . VAL A 1 173 ? 7.648 6.718 7.448 1.00 94.88 173 VAL A C 1
ATOM 1381 O O . VAL A 1 173 ? 7.204 6.107 8.420 1.00 94.88 173 VAL A O 1
ATOM 1384 N N . MET A 1 174 ? 7.458 6.292 6.200 1.00 92.00 174 MET A N 1
ATOM 1385 C CA . MET A 1 174 ? 6.673 5.111 5.854 1.00 92.00 174 MET A CA 1
ATOM 1386 C C . MET A 1 174 ? 7.229 3.830 6.479 1.00 92.00 174 MET A C 1
ATOM 1388 O O . MET A 1 174 ? 6.446 3.016 6.955 1.00 92.00 174 MET A O 1
ATOM 1392 N N . MET A 1 175 ? 8.553 3.659 6.569 1.00 89.94 175 MET A N 1
ATOM 1393 C CA . MET A 1 175 ? 9.168 2.499 7.234 1.00 89.94 175 MET A CA 1
ATOM 1394 C C . MET A 1 175 ? 8.764 2.380 8.711 1.00 89.94 175 MET A C 1
ATOM 1396 O O . MET A 1 175 ? 8.677 1.270 9.241 1.00 89.94 175 MET A O 1
ATOM 1400 N N . THR A 1 176 ? 8.438 3.495 9.376 1.00 94.31 176 THR A N 1
ATOM 1401 C CA . THR A 1 176 ? 7.959 3.461 10.767 1.00 94.31 176 THR A CA 1
ATOM 1402 C C . THR A 1 176 ? 6.597 2.779 10.910 1.00 94.31 176 THR A C 1
ATOM 1404 O O . THR A 1 176 ? 6.272 2.316 12.002 1.00 94.31 176 THR A O 1
ATOM 1407 N N . PHE A 1 177 ? 5.832 2.624 9.819 1.00 92.88 177 PHE A N 1
ATOM 1408 C CA . PHE A 1 177 ? 4.577 1.870 9.788 1.00 92.88 177 PHE A CA 1
ATOM 1409 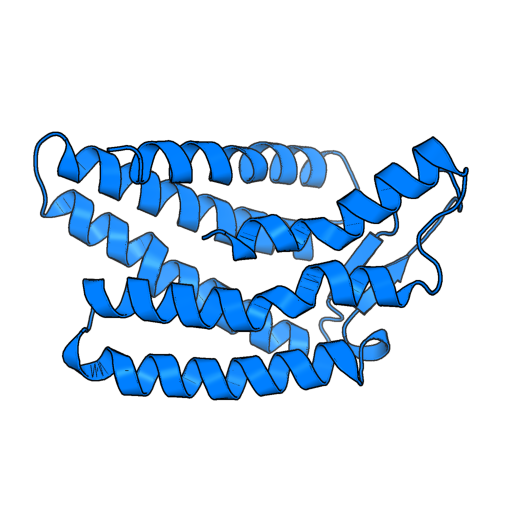C C . PHE A 1 177 ? 4.705 0.510 10.476 1.00 92.88 177 PHE A C 1
ATOM 1411 O O . PHE A 1 177 ? 3.927 0.203 11.376 1.00 92.88 177 PHE A O 1
ATOM 1418 N N . ALA A 1 178 ? 5.711 -0.286 10.100 1.00 90.50 178 ALA A N 1
ATOM 1419 C CA . ALA A 1 178 ? 5.894 -1.630 10.639 1.00 90.50 178 ALA A CA 1
ATOM 1420 C C . ALA A 1 178 ? 6.110 -1.619 12.162 1.00 90.50 178 ALA A C 1
ATOM 1422 O O . ALA A 1 178 ? 5.574 -2.475 12.868 1.00 90.50 178 ALA A O 1
ATOM 1423 N N . LEU A 1 179 ? 6.832 -0.618 12.676 1.00 93.56 179 LEU A N 1
ATOM 1424 C CA . LEU A 1 179 ? 7.051 -0.437 14.109 1.00 93.56 179 LEU A CA 1
ATOM 1425 C C . LEU A 1 179 ? 5.737 -0.132 14.835 1.00 93.56 179 LEU A C 1
ATOM 1427 O O . LEU A 1 179 ? 5.421 -0.787 15.828 1.00 93.56 179 LEU A O 1
ATOM 1431 N N . TRP A 1 180 ? 4.952 0.825 14.337 1.00 96.00 180 TRP A N 1
ATOM 1432 C CA . TRP A 1 180 ? 3.663 1.185 14.937 1.00 96.00 180 TRP A CA 1
ATOM 1433 C C . TRP A 1 180 ? 2.680 0.014 14.914 1.00 96.00 180 TRP A C 1
ATOM 1435 O O . TRP A 1 180 ? 2.023 -0.272 15.914 1.00 96.00 180 TRP A O 1
ATOM 1445 N N . MET A 1 181 ? 2.650 -0.722 13.806 1.00 93.38 181 MET A N 1
ATOM 1446 C CA . MET A 1 181 ? 1.859 -1.938 13.666 1.00 93.38 181 MET A CA 1
ATOM 1447 C C . MET A 1 181 ? 2.248 -3.008 14.689 1.00 93.38 181 MET A C 1
ATOM 1449 O O . MET A 1 181 ? 1.378 -3.557 15.366 1.00 93.38 181 MET A O 1
ATOM 1453 N N . TYR A 1 182 ? 3.546 -3.278 14.848 1.00 93.12 182 TYR A N 1
ATOM 1454 C CA . TYR A 1 182 ? 4.045 -4.235 15.834 1.00 93.12 182 TYR A CA 1
ATOM 1455 C C . TYR A 1 182 ? 3.688 -3.817 17.266 1.00 93.12 182 TYR A C 1
ATOM 1457 O O . TYR A 1 182 ? 3.162 -4.617 18.037 1.00 93.12 182 TYR A O 1
ATOM 1465 N N . LEU A 1 183 ? 3.915 -2.548 17.619 1.00 95.12 183 LEU A N 1
ATOM 1466 C CA . LEU A 1 183 ? 3.584 -2.019 18.945 1.00 95.12 183 LEU A CA 1
ATOM 1467 C C . LEU A 1 183 ? 2.079 -2.062 19.242 1.00 95.12 183 LEU A C 1
ATOM 1469 O O . LEU A 1 183 ? 1.703 -2.227 20.402 1.00 95.12 183 LEU A O 1
ATOM 1473 N N . GLY A 1 184 ? 1.236 -1.922 18.217 1.00 93.56 184 GLY A N 1
ATOM 1474 C CA . GLY A 1 184 ? -0.215 -2.032 18.330 1.00 93.56 184 GLY A CA 1
ATOM 1475 C C . GLY A 1 184 ? -0.723 -3.463 18.526 1.00 93.56 184 GLY A C 1
ATOM 1476 O O . GLY A 1 184 ? -1.739 -3.649 19.191 1.00 93.56 184 GLY A O 1
ATOM 1477 N N . LEU A 1 185 ? -0.025 -4.467 17.983 1.00 91.75 185 LEU A N 1
ATOM 1478 C CA . LEU A 1 185 ? -0.456 -5.871 18.022 1.00 91.75 185 LEU A CA 1
ATOM 1479 C C . LEU A 1 185 ? 0.247 -6.748 19.058 1.00 91.75 185 LEU A C 1
ATOM 1481 O O . LEU A 1 185 ? -0.276 -7.817 19.370 1.00 91.75 185 LEU A O 1
ATOM 1485 N N . LYS A 1 186 ? 1.422 -6.354 19.561 1.00 90.94 186 LYS A N 1
ATOM 1486 C CA . LYS A 1 186 ? 2.168 -7.179 20.519 1.00 90.94 186 LYS A CA 1
ATOM 1487 C C . LYS A 1 186 ? 1.308 -7.496 21.750 1.00 90.94 186 LYS A C 1
ATOM 1489 O O . LYS A 1 186 ? 0.659 -6.604 22.311 1.00 90.94 186 LYS A O 1
ATOM 1494 N N . THR A 1 187 ? 1.279 -8.772 22.124 1.00 77.88 187 THR A N 1
ATOM 1495 C CA . THR A 1 187 ? 0.562 -9.295 23.295 1.00 77.88 187 THR A CA 1
ATOM 1496 C C . THR A 1 187 ? 1.319 -8.988 24.564 1.00 77.88 187 THR A C 1
ATOM 1498 O O . THR A 1 187 ? 2.512 -9.362 24.621 1.00 77.88 187 THR A O 1
#

pLDDT: mean 93.7, std 5.57, range [58.75, 98.5]

Foldseek 3Di:
DVLQVQLCVLQVQQVVCLVPPLFGDPPPLVSLCSNCLSVLVVLLVLLLVLCVQPPVVCSVVRSVVSNVLSVVLNCCSPVVVVQQWDWDDDDGSPDGIDIAGDPPDPNVVSVVVSLVVSCVRFLVSLCVVLVVDDDLLNLLSVLRNLLSVLQSVLVVCCNPDDDDPVNVVSVVSNVCSVVSNCSNPPD

Secondary structure (DSSP, 8-state):
-TTTGGGGHHHHHHHHHHHHHS---SSTHHHHHHHHTTHHHHHHHHHHHHHHHH-GGGHHHHHHHHHHHHHHHHHHHHHSHHHHEEEE-SSTTTSPPEEEE-TTSHHHHHHHHHHHHHIIIIIIHHHHHHHH--HHHHHHHHHHHHHHHHHHHHHHHHHHSPSSHHHHHHHHHHHHHHHHHHHHH--

Radius of gyration: 17.43 Å; chains: 1; bounding box: 48×25×49 Å

Sequence (187 aa):
MMFIGLFWLGPFVDFILILTTGYNIRPIYVYGWLSYVWVAPAIIVAMYLGCELMVPEKKKIIVGIYGVIGVLFAILVFFYVSETFLFTLNNPGQDTIDASFNRGFYAYWIIIFFLISTFIFEGIGFAIKAKQATGEIRKKFTYLSVAFIVFVICGALDSVLPVGIAIGLVRIVMMTFALWMYLGLKT